Protein AF-A0A7Y3GWL0-F1 (afdb_monomer_lite)

Sequence (340 aa):
SYYVLRQRFSAPGGDRLERVGFFGALRLEEYANRVVLPHERTLSGPKADRLKILRATQANLSSVFMLYEDKSETLSAALAEALSGSAAITAADDGGIEHTLAPLVDRGAMALIRAFLMDRQVVIADGHHRYETALNYREESRGSGARRRDAEAPADRTLAYFTNAYAPGSLLLPIHRVIPKGPAPSTAEWRARLPGWSMHEVPFPEGAPIDALLDAHLARHRERPAFAADAGDGTLRIFTRPHAEELTIRLVHSEVIGGVLGLDDAAVRDGAVVFKKSAEVAARAVREEGASLALYLNALTPDDVFRVTGAGEVLPQKSTFFFPKLPSGLVFRVHDESRP

Secondary structure (DSSP, 8-state):
-EEEEEEEEE-TTS-EEEEEEEEEEEEP--GGG-SEE--S---HHHHHHHHHHHHHH-EE-S-EEEEE--TT-TTHHHHHHHHTSTT-EEEE-TT--EEEEEEE--HHHHHHHHHHHHT--EEEEE-HHHHHHHHHHHHHHT-SS---S-S--GGGEEEEEEEETTSTTSEEE--EEEE-SSPPPPHHHHHHH-TTSEEEEEE--TT--HHHHHHHHTGGGTTS-EEEEE-SSSEEEEEE-S--SS-HHHHIIIIIIIIIT---HHHHHTTSSEEES-HHHHHHHHHTS--SEEEEEPPPPHHHHHHHHHTT--PPTT--EEESPPPSSSS-EES-TT--

Foldseek 3Di:
DKKKKKKWDADPVRDIDIFIWMKDWAFFDDVVVQQEFEFADDDDVLLVVLLVVCVVQLKQLFAQEKEFADPPCQLVVLSVVQQPDPQWDWDADPNRMIMIMGDRPDPVSVVSVCVVSVPTHMYRLDDPSVSVSLVVVLVVVVDDDDDDPDDDALSSIHIHIYGYQPGPLQDKFFKKKFQADDADDDPVLCCVLCVQKDKDKDFQDPPDDVVVVCVVAPVVQLVFQKKWKDQLPRIIIIITGPHDPDHNQVCCQCRPCCRSVVQDPVNVVVPSMDIHRDPVVRSCCNNPVRTGMMMGHGGDGPCNSCVQRVVVHHGDPPGIDGPPDDDRNPDMDRSDPVPD

Radius of gyration: 22.14 Å; chains: 1; bounding box: 50×48×65 Å

Structure (mmCIF, N/CA/C/O backbone):
data_AF-A0A7Y3GWL0-F1
#
_entry.id   AF-A0A7Y3GWL0-F1
#
loop_
_atom_site.group_PDB
_atom_site.id
_atom_site.type_symbol
_atom_site.label_atom_id
_atom_site.label_alt_id
_atom_site.label_comp_id
_atom_site.label_asym_id
_atom_site.label_entity_id
_atom_site.label_seq_id
_atom_site.pdbx_PDB_ins_code
_atom_site.Cartn_x
_atom_site.Cartn_y
_atom_site.Cartn_z
_atom_site.occupancy
_atom_site.B_iso_or_equiv
_atom_site.auth_seq_id
_atom_site.auth_comp_id
_atom_site.auth_asym_id
_atom_site.auth_atom_id
_atom_site.pdbx_PDB_model_num
ATOM 1 N N . SER A 1 1 ? -15.496 1.192 22.848 1.00 85.06 1 SER A N 1
ATOM 2 C CA . SER A 1 1 ? -15.001 2.574 22.701 1.00 85.06 1 SER A CA 1
ATOM 3 C C . SER A 1 1 ? -14.363 2.755 21.340 1.00 85.06 1 SER A C 1
ATOM 5 O O . SER A 1 1 ? -13.893 1.765 20.784 1.00 85.06 1 SER A O 1
ATOM 7 N N . TYR A 1 2 ? -14.353 3.981 20.820 1.00 95.38 2 TYR A N 1
ATOM 8 C CA . TYR A 1 2 ? -13.642 4.334 19.592 1.00 95.38 2 TYR A CA 1
ATOM 9 C C . TYR A 1 2 ? -12.660 5.472 19.873 1.00 95.38 2 TYR A C 1
ATOM 11 O O . TYR A 1 2 ? -12.913 6.305 20.744 1.00 95.38 2 TYR A O 1
ATOM 19 N N . TYR A 1 3 ? -11.566 5.512 19.119 1.00 96.94 3 TYR A N 1
ATOM 20 C CA . TYR A 1 3 ? -10.604 6.616 19.140 1.00 96.94 3 TYR A CA 1
ATOM 21 C C . TYR A 1 3 ? -10.398 7.105 17.718 1.00 96.94 3 TYR A C 1
ATOM 23 O O . TYR A 1 3 ? -10.085 6.299 16.849 1.00 96.94 3 TYR A O 1
ATOM 31 N N . VAL A 1 4 ? -10.565 8.394 17.466 1.00 97.88 4 VAL A N 1
ATOM 32 C CA . VAL A 1 4 ? -10.322 8.988 16.151 1.00 97.88 4 VAL A CA 1
ATOM 33 C C . VAL A 1 4 ? -8.849 9.346 16.040 1.00 97.88 4 VAL A C 1
ATOM 35 O O . VAL A 1 4 ? -8.278 9.926 16.960 1.00 97.88 4 VAL A O 1
ATOM 38 N N . LEU A 1 5 ? -8.237 8.991 14.915 1.00 97.81 5 LEU A N 1
ATOM 39 C CA . LEU A 1 5 ? -6.877 9.374 14.567 1.00 97.81 5 LEU A CA 1
ATOM 40 C C . LEU A 1 5 ? -6.884 10.141 13.252 1.00 97.81 5 LEU A C 1
ATOM 42 O O . LEU A 1 5 ? -7.375 9.653 12.229 1.00 97.81 5 LEU A O 1
ATOM 46 N N . ARG A 1 6 ? -6.252 11.307 13.301 1.00 97.69 6 ARG A N 1
ATOM 47 C CA . ARG A 1 6 ? -5.856 12.107 12.153 1.00 97.69 6 ARG A CA 1
ATOM 48 C C . ARG A 1 6 ? -4.354 12.000 11.941 1.00 97.69 6 ARG A C 1
ATOM 50 O O . ARG A 1 6 ? -3.594 12.164 12.889 1.00 97.69 6 ARG A O 1
ATOM 57 N N . GLN A 1 7 ? -3.939 11.792 10.699 1.00 97.75 7 GLN A N 1
ATOM 58 C CA . GLN A 1 7 ? -2.541 11.846 10.282 1.00 97.75 7 GLN A CA 1
ATOM 59 C C . GLN A 1 7 ? -2.370 12.921 9.217 1.00 97.75 7 GLN A C 1
ATOM 61 O O . GLN A 1 7 ? -3.027 12.844 8.180 1.00 97.75 7 GLN A O 1
ATOM 66 N N . ARG A 1 8 ? -1.481 13.888 9.447 1.00 97.50 8 ARG A N 1
ATOM 67 C CA . ARG A 1 8 ? -1.097 14.906 8.460 1.00 97.50 8 ARG A CA 1
ATOM 68 C C . ARG A 1 8 ? 0.324 14.666 7.983 1.00 97.50 8 ARG A C 1
ATOM 70 O O . ARG A 1 8 ? 1.235 14.483 8.788 1.00 97.50 8 ARG A O 1
ATOM 77 N N . PHE A 1 9 ? 0.509 14.659 6.670 1.00 96.88 9 PHE A N 1
ATOM 78 C CA . PHE A 1 9 ? 1.761 14.245 6.040 1.00 96.88 9 PHE A CA 1
ATOM 79 C C . PHE A 1 9 ? 1.945 14.912 4.674 1.00 96.88 9 PHE A C 1
ATOM 81 O O . PHE A 1 9 ? 0.997 15.452 4.108 1.00 96.88 9 PHE A O 1
ATOM 88 N N . SER A 1 10 ? 3.171 14.885 4.154 1.00 94.69 10 SER A N 1
ATOM 89 C CA . SER A 1 10 ? 3.449 15.258 2.763 1.00 94.69 10 SER A CA 1
ATOM 90 C C . SER A 1 10 ? 3.421 14.013 1.882 1.00 94.69 10 SER A C 1
ATOM 92 O O . SER A 1 10 ? 4.063 13.011 2.205 1.00 94.69 10 SER A O 1
ATOM 94 N N . ALA A 1 11 ? 2.682 14.062 0.778 1.00 90.50 11 ALA A N 1
ATOM 95 C CA . ALA A 1 11 ? 2.787 13.076 -0.289 1.00 90.50 11 ALA A CA 1
ATOM 96 C C . ALA A 1 11 ? 4.147 13.211 -1.007 1.00 90.50 11 ALA A C 1
ATOM 98 O O . ALA A 1 11 ? 4.765 14.275 -0.928 1.00 90.50 11 ALA A O 1
ATOM 99 N N . PRO A 1 12 ? 4.609 12.185 -1.749 1.00 82.69 12 PRO A N 1
ATOM 100 C CA . PRO A 1 12 ? 5.846 12.276 -2.533 1.00 82.69 12 PRO A CA 1
ATOM 101 C C . PRO A 1 12 ? 5.898 13.483 -3.488 1.00 82.69 12 PRO A C 1
ATOM 103 O O . PRO A 1 12 ? 6.951 14.085 -3.641 1.00 82.69 12 PRO A O 1
ATOM 106 N N . GLY A 1 13 ? 4.756 13.902 -4.049 1.00 79.69 13 GLY A N 1
ATOM 107 C CA . GLY A 1 13 ? 4.649 15.100 -4.896 1.00 79.69 13 GLY A CA 1
ATOM 108 C C . GLY A 1 13 ? 4.683 16.444 -4.149 1.00 79.69 13 GLY A C 1
ATOM 109 O O . GLY A 1 13 ? 4.571 17.490 -4.776 1.00 79.69 13 GLY A O 1
ATOM 110 N N . GLY A 1 14 ? 4.816 16.439 -2.819 1.00 85.50 14 GLY A N 1
ATOM 111 C CA . GLY A 1 14 ? 4.888 17.640 -1.979 1.00 85.50 14 GLY A CA 1
ATOM 112 C C . GLY A 1 14 ? 3.554 18.099 -1.382 1.00 85.50 14 GLY A C 1
ATOM 113 O O . GLY A 1 14 ? 3.562 18.842 -0.398 1.00 85.50 14 GLY A O 1
ATOM 114 N N . ASP A 1 15 ? 2.421 17.618 -1.902 1.00 90.62 15 ASP A N 1
ATOM 115 C CA . ASP A 1 15 ? 1.093 17.967 -1.392 1.00 90.62 15 ASP A CA 1
ATOM 116 C C . ASP A 1 15 ? 0.925 17.575 0.079 1.00 90.62 15 ASP A C 1
ATOM 118 O O . ASP A 1 15 ? 1.233 16.452 0.490 1.00 90.62 15 ASP A O 1
ATOM 122 N N . ARG A 1 16 ? 0.386 18.493 0.884 1.00 95.50 16 ARG A N 1
ATOM 123 C CA . ARG A 1 16 ? 0.002 18.207 2.269 1.00 95.50 16 ARG A CA 1
ATOM 124 C C . ARG A 1 16 ? -1.370 17.548 2.290 1.00 95.50 16 ARG A C 1
ATOM 126 O O . ARG A 1 16 ? -2.361 18.164 1.911 1.00 95.50 16 ARG A O 1
ATOM 133 N N . LEU A 1 17 ? -1.415 16.309 2.769 1.00 96.88 17 LEU A N 1
ATOM 134 C CA . LEU A 1 17 ? -2.629 15.507 2.872 1.00 96.88 17 LEU A CA 1
ATOM 135 C C . LEU A 1 17 ? -2.946 15.165 4.326 1.00 96.88 17 LEU A C 1
ATOM 137 O O . LEU A 1 17 ? -2.082 15.178 5.209 1.00 96.88 17 LEU A O 1
ATOM 141 N N . GLU A 1 18 ? -4.209 14.823 4.552 1.00 96.19 18 GLU A N 1
ATOM 142 C CA . GLU A 1 18 ? -4.740 14.428 5.847 1.00 96.19 18 GLU A CA 1
ATOM 143 C C . GLU A 1 18 ? -5.571 13.152 5.718 1.00 96.19 18 GLU A C 1
ATOM 145 O O . GLU A 1 18 ? -6.504 13.094 4.917 1.00 96.19 18 GLU A O 1
ATOM 150 N N . ARG A 1 19 ? -5.266 12.146 6.545 1.00 97.31 19 ARG A N 1
ATOM 151 C CA . ARG A 1 19 ? -6.088 10.943 6.701 1.00 97.31 19 ARG A CA 1
ATOM 152 C C . ARG A 1 19 ? -6.769 10.939 8.056 1.00 97.31 19 ARG A C 1
ATOM 154 O O . ARG A 1 19 ? -6.086 10.935 9.078 1.00 97.31 19 ARG A O 1
ATOM 161 N N . VAL A 1 20 ? -8.095 10.853 8.054 1.00 97.50 20 VAL A N 1
ATOM 162 C CA . VAL A 1 20 ? -8.907 10.682 9.262 1.00 97.50 20 VAL A CA 1
ATOM 163 C C . VAL A 1 20 ? -9.546 9.298 9.258 1.00 97.50 20 VAL A C 1
ATOM 165 O O . VAL A 1 20 ? -10.010 8.791 8.237 1.00 97.50 20 VAL A O 1
ATOM 168 N N . GLY A 1 21 ? -9.549 8.663 10.419 1.00 97.69 21 GLY A N 1
ATOM 169 C CA . GLY A 1 21 ? -10.177 7.370 10.633 1.00 97.69 21 GLY A CA 1
ATOM 170 C C . GLY A 1 21 ? -10.295 7.090 12.119 1.00 97.69 21 GLY A C 1
ATOM 171 O O . GLY A 1 21 ? -9.981 7.948 12.942 1.00 97.69 21 GLY A O 1
ATOM 172 N N . PHE A 1 22 ? -10.724 5.892 12.487 1.00 98.06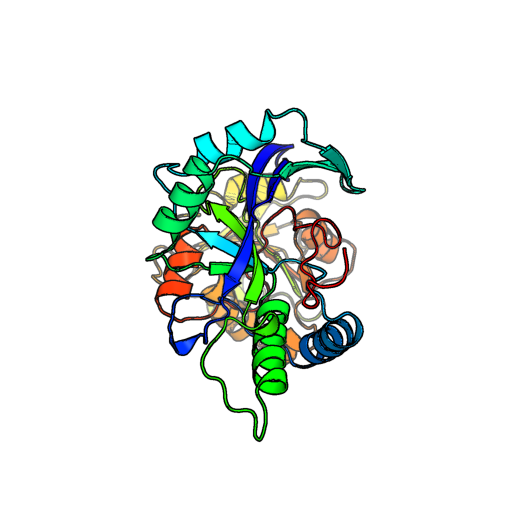 22 PHE A N 1
ATOM 173 C CA . PHE A 1 22 ? -10.938 5.559 13.890 1.00 98.06 22 PHE A CA 1
ATOM 174 C C . PHE A 1 22 ? -10.510 4.137 14.233 1.00 98.06 22 PHE A C 1
ATOM 176 O O . PHE A 1 22 ? -10.639 3.209 13.440 1.00 98.06 22 PHE A O 1
ATOM 183 N N . PHE A 1 23 ? -10.021 3.960 15.453 1.00 98.25 23 PHE A N 1
ATOM 184 C CA . PHE A 1 23 ? -9.776 2.671 16.069 1.00 98.25 23 PHE A CA 1
ATOM 185 C C . PHE A 1 23 ? -11.054 2.118 16.687 1.00 98.25 23 PHE A C 1
ATOM 187 O O . PHE A 1 23 ? -11.799 2.846 17.344 1.00 98.25 23 PHE A O 1
ATOM 194 N N . GLY A 1 24 ? -11.263 0.814 16.542 1.00 96.00 24 GLY A N 1
ATOM 195 C CA . GLY A 1 24 ? -12.342 0.073 17.180 1.00 96.00 24 GLY A CA 1
ATOM 196 C C . GLY A 1 24 ? -11.998 -1.405 17.333 1.00 96.00 24 GLY A C 1
ATOM 197 O O . GLY A 1 24 ? -11.056 -1.917 16.726 1.00 96.00 24 GLY A O 1
ATOM 198 N N . ALA A 1 25 ? -12.774 -2.103 18.161 1.00 94.94 25 ALA A N 1
ATOM 199 C CA . ALA A 1 25 ? -12.690 -3.552 18.256 1.00 94.94 25 ALA A CA 1
ATOM 200 C C . ALA A 1 25 ? -13.512 -4.180 17.123 1.00 94.94 25 ALA A C 1
ATOM 202 O O . ALA A 1 25 ? -14.732 -4.027 17.075 1.00 94.94 25 ALA A O 1
ATOM 203 N N . LEU A 1 26 ? -12.838 -4.884 16.222 1.00 95.38 26 LEU A N 1
ATOM 204 C CA . LEU A 1 26 ? -13.460 -5.610 15.124 1.00 95.38 26 LEU A CA 1
ATOM 205 C C . LEU A 1 26 ? -13.666 -7.064 15.528 1.00 95.38 26 LEU A C 1
ATOM 207 O O . LEU A 1 26 ? -12.702 -7.722 15.915 1.00 95.38 26 LEU A O 1
ATOM 211 N N . ARG A 1 27 ? -14.890 -7.577 15.392 1.00 94.50 27 ARG A N 1
ATOM 212 C CA . ARG A 1 27 ? -15.152 -9.017 15.492 1.00 94.50 27 ARG A CA 1
ATOM 213 C C . ARG A 1 27 ? -14.397 -9.752 14.385 1.00 94.50 27 ARG A C 1
ATOM 215 O O . ARG A 1 27 ? -14.470 -9.378 13.218 1.00 94.50 27 ARG A O 1
ATOM 222 N N . LEU A 1 28 ? -13.647 -10.777 14.769 1.00 94.81 28 LEU A N 1
ATOM 223 C CA . LEU A 1 28 ? -12.940 -11.637 13.833 1.00 94.81 28 LEU A CA 1
ATOM 224 C C . LEU A 1 28 ? -13.941 -12.515 13.088 1.00 94.81 28 LEU A C 1
ATOM 226 O O . LEU A 1 28 ? -14.761 -13.189 13.709 1.00 94.81 28 LEU A O 1
ATOM 230 N N . GLU A 1 29 ? -13.802 -12.558 11.772 1.00 94.19 29 GLU A N 1
ATOM 231 C CA . GLU A 1 29 ? -14.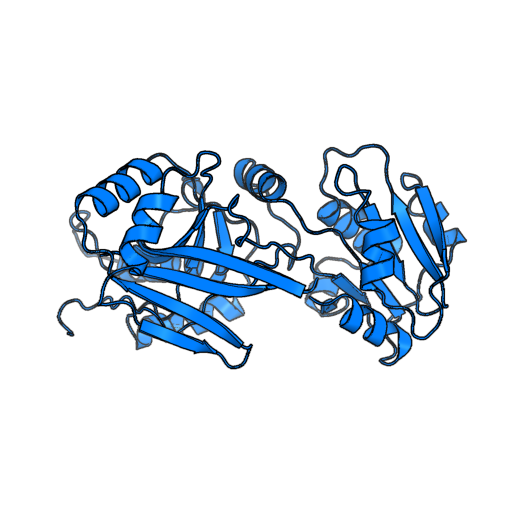628 -13.324 10.851 1.00 94.19 29 GLU A CA 1
ATOM 232 C C . GLU A 1 29 ? -13.721 -14.180 9.970 1.00 94.19 29 GLU A C 1
ATOM 234 O O . GLU A 1 29 ? -12.615 -13.780 9.600 1.00 94.19 29 GLU A O 1
ATOM 239 N N . GLU A 1 30 ? -14.173 -15.388 9.653 1.00 93.38 30 GLU A N 1
ATOM 240 C CA . GLU A 1 30 ? -13.465 -16.214 8.680 1.00 93.38 30 GLU A CA 1
ATOM 241 C C . GLU A 1 30 ? -13.599 -15.590 7.289 1.00 93.38 30 GLU A C 1
ATOM 243 O O . GLU A 1 30 ? -14.660 -15.076 6.932 1.00 93.38 30 GLU A O 1
ATOM 248 N N . TYR A 1 31 ? -12.546 -15.660 6.470 1.00 93.19 31 TYR A N 1
ATOM 249 C CA . TYR A 1 31 ? -12.577 -15.079 5.121 1.00 93.19 31 TYR A CA 1
ATOM 250 C C . TYR A 1 31 ? -13.685 -15.673 4.237 1.00 93.19 31 TYR A C 1
ATOM 252 O O . TYR A 1 31 ? -14.202 -14.979 3.363 1.00 93.19 31 TYR A O 1
ATOM 260 N N . ALA A 1 32 ? -14.115 -16.911 4.509 1.00 92.69 32 ALA A N 1
ATOM 261 C CA . ALA A 1 32 ? -15.252 -17.546 3.843 1.00 92.69 32 ALA A CA 1
ATOM 262 C C . ALA A 1 32 ? -16.572 -16.766 4.014 1.00 92.69 32 ALA A C 1
ATOM 264 O O . ALA A 1 32 ? -17.406 -16.784 3.111 1.00 92.69 32 ALA A O 1
ATOM 265 N N . ASN A 1 33 ? -16.737 -16.022 5.116 1.00 93.62 33 ASN A N 1
ATOM 266 C CA . ASN A 1 33 ? -17.931 -15.209 5.380 1.00 93.62 33 ASN A CA 1
ATOM 267 C C . ASN A 1 33 ? -17.958 -13.912 4.559 1.00 93.62 33 ASN A C 1
ATOM 269 O O . ASN A 1 33 ? -18.966 -13.210 4.557 1.00 93.62 33 ASN A O 1
ATOM 273 N N . ARG A 1 34 ? -16.853 -13.562 3.884 1.00 94.06 34 ARG A N 1
ATOM 274 C CA . ARG A 1 34 ? -16.714 -12.363 3.045 1.00 94.06 34 ARG A CA 1
ATOM 275 C C . ARG A 1 34 ? -17.048 -11.032 3.742 1.00 94.06 34 ARG A C 1
ATOM 277 O O . ARG A 1 34 ? -17.335 -10.056 3.064 1.00 94.06 34 ARG A O 1
ATOM 284 N N . VAL A 1 35 ? -16.979 -10.944 5.069 1.00 94.50 35 VAL A N 1
ATOM 285 C CA . VAL A 1 35 ? -17.153 -9.666 5.795 1.00 94.50 35 VAL A CA 1
ATOM 286 C C . VAL A 1 35 ? -15.855 -8.854 5.786 1.00 94.50 35 VAL A C 1
ATOM 288 O O . VAL A 1 35 ? -15.856 -7.656 5.511 1.00 94.50 35 VAL A O 1
ATOM 291 N N . VAL A 1 36 ? -14.731 -9.525 6.052 1.00 96.25 36 VAL A N 1
ATOM 292 C CA . VAL A 1 36 ? -13.385 -8.948 5.980 1.00 96.25 36 VAL A CA 1
ATOM 293 C C . VAL A 1 36 ? -12.674 -9.530 4.770 1.00 96.25 36 VAL A C 1
ATOM 295 O O . VAL A 1 36 ? -12.524 -10.747 4.662 1.00 96.25 36 VAL A O 1
ATOM 298 N N . LEU A 1 37 ? -12.230 -8.660 3.870 1.00 95.25 37 LEU A N 1
ATOM 299 C CA . LEU A 1 37 ? -11.666 -9.049 2.588 1.00 95.25 37 LEU A CA 1
ATOM 300 C C . LEU A 1 37 ? -10.135 -8.876 2.585 1.00 95.25 37 LEU A C 1
ATOM 302 O O . LEU A 1 37 ? -9.638 -7.753 2.737 1.00 95.25 37 LEU A O 1
ATOM 306 N N . PRO A 1 38 ? -9.360 -9.965 2.432 1.00 93.56 38 PRO A N 1
ATOM 307 C CA . PRO A 1 38 ? -7.922 -9.891 2.219 1.00 93.56 38 PRO A CA 1
ATOM 308 C C . PRO A 1 38 ? -7.603 -9.639 0.740 1.00 93.56 38 PRO A C 1
ATOM 310 O O . PRO A 1 38 ? -8.361 -10.023 -0.144 1.00 93.56 38 PRO A O 1
ATOM 313 N N . HIS A 1 39 ? -6.430 -9.071 0.463 1.00 87.12 39 HIS A N 1
ATOM 314 C CA . HIS A 1 39 ? -5.915 -8.901 -0.905 1.00 87.12 39 HIS A CA 1
ATOM 315 C C . HIS A 1 39 ? -4.489 -9.420 -1.098 1.00 87.12 39 HIS A C 1
ATOM 317 O O . HIS A 1 39 ? -3.967 -9.367 -2.207 1.00 87.12 39 HIS A O 1
ATOM 323 N N . GLU A 1 40 ? -3.845 -9.917 -0.042 1.00 83.94 40 GLU A N 1
ATOM 324 C CA . GLU A 1 40 ? -2.489 -10.468 -0.079 1.00 83.94 40 GLU A CA 1
ATOM 325 C C . GLU A 1 40 ? -2.450 -11.796 0.689 1.00 83.94 40 GLU A C 1
ATOM 327 O O . GLU A 1 40 ? -3.139 -11.970 1.697 1.00 83.94 40 GLU A O 1
ATOM 332 N N . ARG A 1 41 ? -1.628 -12.741 0.214 1.00 81.50 41 ARG A N 1
ATOM 333 C CA . ARG A 1 41 ? -1.357 -13.997 0.926 1.00 81.50 41 ARG A CA 1
ATOM 334 C C . ARG A 1 41 ? -0.346 -13.763 2.043 1.00 81.50 41 ARG A C 1
ATOM 336 O O . ARG A 1 41 ? 0.670 -13.095 1.862 1.00 81.50 41 ARG A O 1
ATOM 343 N N . THR A 1 42 ? -0.581 -14.374 3.193 1.00 76.75 42 THR A N 1
ATOM 344 C CA . THR A 1 42 ? 0.341 -14.304 4.328 1.00 76.75 42 THR A CA 1
ATOM 345 C C . THR A 1 42 ? 1.428 -15.380 4.265 1.00 76.75 42 THR A C 1
ATOM 347 O O . THR A 1 42 ? 1.304 -16.405 3.600 1.00 76.75 42 THR A O 1
ATOM 350 N N . LEU A 1 43 ? 2.511 -15.159 5.014 1.00 71.06 43 LEU A N 1
ATOM 351 C CA . LEU A 1 43 ? 3.648 -16.073 5.142 1.00 71.06 43 LEU A CA 1
ATOM 352 C C . LEU A 1 43 ? 3.665 -16.656 6.558 1.00 71.06 43 LEU A C 1
ATOM 354 O O . LEU A 1 43 ? 3.278 -15.978 7.512 1.00 71.06 43 LEU A O 1
ATOM 358 N N . SER A 1 44 ? 4.117 -17.901 6.707 1.00 74.62 44 SER A N 1
ATOM 359 C CA . SER A 1 44 ? 4.092 -18.636 7.981 1.00 74.62 44 SER A CA 1
ATOM 360 C C . SER A 1 44 ? 5.011 -18.035 9.054 1.00 74.62 44 SER A C 1
ATOM 362 O O . SER A 1 44 ? 4.583 -17.883 10.198 1.00 74.62 44 SER A O 1
ATOM 364 N N . GLY A 1 45 ? 6.232 -17.620 8.695 1.00 76.75 45 GLY A N 1
ATOM 365 C CA . GLY A 1 45 ? 7.217 -17.061 9.636 1.00 76.75 45 GLY A CA 1
ATOM 366 C C . GLY A 1 45 ? 6.708 -15.841 10.426 1.00 76.75 45 GLY A C 1
ATOM 367 O O . GLY A 1 45 ? 6.617 -15.912 11.654 1.00 76.75 45 GLY A O 1
ATOM 368 N N . PRO A 1 46 ? 6.285 -14.748 9.756 1.00 79.75 46 PRO A N 1
ATOM 369 C CA . PRO A 1 46 ? 5.738 -13.558 10.414 1.00 79.75 46 PRO A CA 1
ATOM 370 C C . PRO A 1 46 ? 4.517 -13.813 11.312 1.00 79.75 46 PRO A C 1
ATOM 372 O O . PRO A 1 46 ? 4.277 -13.026 12.232 1.00 79.75 46 PRO A O 1
ATOM 375 N N . LYS A 1 47 ? 3.740 -14.875 11.047 1.00 81.69 47 LYS A N 1
ATOM 376 C CA . LYS A 1 47 ? 2.569 -15.260 11.853 1.00 81.69 47 LYS A CA 1
ATOM 377 C C . LYS A 1 47 ? 2.969 -15.896 13.182 1.00 81.69 47 LYS A C 1
ATOM 379 O O . LYS A 1 47 ? 2.379 -15.561 14.207 1.00 81.69 47 LYS A O 1
ATOM 384 N N . ALA A 1 48 ? 3.974 -16.774 13.175 1.00 84.88 48 ALA A N 1
ATOM 385 C CA . ALA A 1 48 ? 4.444 -17.462 14.377 1.00 84.88 48 ALA A CA 1
ATOM 386 C C . ALA A 1 48 ? 5.041 -16.488 15.404 1.00 84.88 48 ALA A C 1
ATOM 388 O O . ALA A 1 48 ? 4.752 -16.589 16.594 1.00 84.88 48 ALA A O 1
ATOM 389 N N . ASP A 1 49 ? 5.833 -15.521 14.941 1.00 87.19 49 ASP A N 1
ATOM 390 C CA . ASP A 1 49 ? 6.422 -14.494 15.803 1.00 87.19 49 ASP A CA 1
ATOM 391 C C . ASP A 1 49 ? 5.350 -13.607 16.461 1.00 87.19 49 ASP A C 1
ATOM 393 O O . ASP A 1 49 ? 5.288 -13.474 17.684 1.00 87.19 49 ASP A O 1
ATOM 397 N N . ARG A 1 50 ? 4.397 -13.109 15.664 1.00 89.50 50 ARG A N 1
ATOM 398 C CA . ARG A 1 50 ? 3.261 -12.318 16.167 1.00 89.50 50 ARG A CA 1
ATOM 399 C C . ARG A 1 50 ? 2.408 -13.083 17.172 1.00 89.50 50 ARG A C 1
ATOM 401 O O . ARG A 1 50 ? 1.920 -12.486 18.127 1.00 89.50 50 ARG A O 1
ATOM 408 N N . LEU A 1 51 ? 2.224 -14.386 16.967 1.00 90.94 51 LEU A N 1
ATOM 409 C CA . LEU A 1 51 ? 1.458 -15.225 17.882 1.00 90.94 51 LEU A CA 1
ATOM 410 C C . LEU A 1 51 ? 2.154 -15.362 19.241 1.00 90.94 51 LEU A C 1
ATOM 412 O O . LEU A 1 51 ? 1.480 -15.323 20.267 1.00 90.94 51 LEU A O 1
ATOM 416 N N . LYS A 1 52 ? 3.491 -15.458 19.272 1.00 92.62 52 LYS A N 1
ATOM 417 C CA . LYS A 1 52 ? 4.259 -15.440 20.530 1.00 92.62 52 LYS A CA 1
ATOM 418 C C . LYS A 1 52 ? 4.036 -14.137 21.294 1.00 92.62 52 LYS A C 1
ATOM 420 O O . LYS A 1 52 ? 3.763 -14.192 22.490 1.00 92.62 52 LYS A O 1
ATOM 425 N N . ILE A 1 53 ? 4.094 -12.997 20.600 1.00 91.81 53 ILE A N 1
ATOM 426 C CA . ILE A 1 53 ? 3.829 -11.682 21.202 1.00 91.81 53 ILE A CA 1
ATOM 427 C C . ILE A 1 53 ? 2.400 -11.635 21.749 1.00 91.81 53 ILE A C 1
ATOM 429 O O . ILE A 1 53 ? 2.220 -11.346 22.925 1.00 91.81 53 ILE A O 1
ATOM 433 N N . LEU A 1 54 ? 1.398 -11.983 20.934 1.00 91.50 54 LEU A N 1
ATOM 434 C CA . LEU A 1 54 ? -0.009 -11.939 21.339 1.00 91.50 54 LEU A CA 1
ATOM 435 C C . LEU A 1 54 ? -0.304 -12.843 22.546 1.00 91.50 54 LEU A C 1
ATOM 437 O O . LEU A 1 54 ? -1.043 -12.438 23.436 1.00 91.50 54 LEU A O 1
ATOM 441 N N . ARG A 1 55 ? 0.298 -14.036 22.616 1.00 91.44 55 ARG A N 1
ATOM 442 C CA . ARG A 1 55 ? 0.174 -14.933 23.778 1.00 91.44 55 ARG A CA 1
ATOM 443 C C . ARG A 1 55 ? 0.806 -14.342 25.036 1.00 91.44 55 ARG A C 1
ATOM 445 O O . ARG A 1 55 ? 0.215 -14.439 26.104 1.00 91.44 55 ARG A O 1
ATOM 452 N N . ALA A 1 56 ? 1.996 -13.757 24.908 1.00 92.94 56 ALA A N 1
ATOM 453 C CA . ALA A 1 56 ? 2.734 -13.209 26.041 1.00 92.94 56 ALA A CA 1
ATOM 454 C C . ALA A 1 56 ? 2.085 -11.938 26.602 1.00 92.94 56 ALA A C 1
ATOM 456 O O . ALA A 1 56 ? 2.093 -11.723 27.810 1.00 92.94 56 ALA A O 1
ATOM 457 N N . THR A 1 57 ? 1.539 -11.091 25.728 1.00 92.38 57 THR A N 1
ATOM 458 C CA . THR A 1 57 ? 0.977 -9.792 26.118 1.00 92.38 57 THR A CA 1
ATOM 459 C C . THR A 1 57 ? -0.518 -9.856 26.386 1.00 92.38 57 THR A C 1
ATOM 461 O O . THR A 1 57 ? -1.036 -8.984 27.076 1.00 92.38 57 THR A O 1
ATOM 464 N N . GLN A 1 58 ? -1.212 -10.840 25.802 1.00 91.81 58 GLN A N 1
ATOM 465 C CA . GLN A 1 58 ? -2.674 -10.920 25.773 1.00 91.81 58 GLN A CA 1
ATOM 466 C C . GLN A 1 58 ? -3.302 -9.581 25.358 1.00 91.81 58 GLN A C 1
ATOM 468 O O . GLN A 1 58 ? -4.285 -9.116 25.931 1.00 91.81 58 GLN A O 1
ATOM 473 N N . ALA A 1 59 ? -2.684 -8.911 24.384 1.00 92.88 59 ALA A N 1
ATOM 474 C CA . ALA A 1 59 ? -3.110 -7.602 23.923 1.00 92.88 59 ALA A CA 1
ATOM 475 C C . ALA A 1 59 ? -2.794 -7.401 22.440 1.00 92.88 59 ALA A C 1
ATOM 477 O O . ALA A 1 59 ? -1.728 -7.774 21.938 1.00 92.88 59 ALA A O 1
ATOM 478 N N . ASN A 1 60 ? -3.703 -6.733 21.731 1.00 94.31 60 ASN A N 1
ATOM 479 C CA . ASN A 1 60 ? -3.433 -6.229 20.394 1.00 94.31 60 ASN A CA 1
ATOM 480 C C . ASN A 1 60 ? -2.616 -4.930 20.513 1.00 94.31 60 ASN A C 1
ATOM 482 O O . ASN A 1 60 ? -3.173 -3.865 20.774 1.00 94.31 60 ASN A O 1
ATOM 486 N N . LEU A 1 61 ? -1.294 -5.030 20.322 1.00 94.50 61 LEU A N 1
ATOM 487 C CA . LEU A 1 61 ? -0.355 -3.897 20.413 1.00 94.50 61 LEU A CA 1
ATOM 488 C C . LEU A 1 61 ? -0.250 -3.055 19.126 1.00 94.50 61 LEU A C 1
ATOM 490 O O . LEU A 1 61 ? 0.426 -2.027 19.073 1.00 94.50 61 LEU A O 1
ATOM 494 N N . SER A 1 62 ? -0.879 -3.523 18.052 1.00 93.69 62 SER A N 1
ATOM 495 C CA . SER A 1 62 ? -0.969 -2.813 16.780 1.00 93.69 62 SER A CA 1
ATOM 496 C C . SER A 1 62 ? -2.286 -3.162 16.092 1.00 93.69 62 SER A C 1
ATOM 498 O O . SER A 1 62 ? -2.800 -4.271 16.259 1.00 93.69 62 SER A O 1
ATOM 500 N N . SER A 1 63 ? -2.831 -2.219 15.326 1.00 96.25 63 SER A N 1
ATOM 501 C CA . SER A 1 63 ? -4.128 -2.364 14.665 1.00 96.25 63 SER A CA 1
ATOM 502 C C . SER A 1 63 ? -4.021 -3.018 13.291 1.00 96.25 63 SER A C 1
ATOM 504 O O . SER A 1 63 ? -3.077 -2.766 12.543 1.00 96.25 63 SER A O 1
ATOM 506 N N . VAL A 1 64 ? -5.022 -3.806 12.909 1.00 97.25 64 VAL A N 1
ATOM 507 C CA . VAL A 1 64 ? -5.244 -4.126 11.492 1.00 97.25 64 VAL A CA 1
ATOM 508 C C . VAL A 1 64 ? -5.773 -2.870 10.795 1.00 97.25 64 VAL A C 1
ATOM 510 O O . VAL A 1 64 ? -6.686 -2.224 11.306 1.00 97.25 64 VAL A O 1
ATOM 513 N N . PHE A 1 65 ? -5.188 -2.494 9.660 1.00 97.50 65 PHE A N 1
ATOM 514 C CA . PHE A 1 65 ? -5.619 -1.330 8.893 1.00 97.50 65 PHE A CA 1
ATOM 515 C C . PHE A 1 65 ? -6.723 -1.752 7.919 1.00 97.50 65 PHE A C 1
ATOM 517 O O . PHE A 1 65 ? -6.468 -2.538 7.012 1.00 97.50 65 PHE A O 1
ATOM 524 N N . MET A 1 66 ? -7.929 -1.227 8.116 1.00 97.75 66 MET A N 1
ATOM 525 C CA . MET A 1 66 ? -9.135 -1.502 7.347 1.00 97.75 66 MET A CA 1
ATOM 526 C C . MET A 1 66 ? -9.583 -0.296 6.517 1.00 97.75 66 MET A C 1
ATOM 528 O O . MET A 1 66 ? -9.510 0.854 6.958 1.00 97.75 66 MET A O 1
ATOM 532 N N . LEU A 1 67 ? -10.116 -0.593 5.338 1.00 97.75 67 LEU A N 1
ATOM 533 C CA . LEU A 1 67 ? -10.771 0.339 4.432 1.00 97.75 67 LEU A CA 1
ATOM 534 C C . LEU A 1 67 ? -12.261 0.030 4.350 1.00 97.75 67 LEU A C 1
ATOM 536 O O . LEU A 1 67 ? -12.648 -1.138 4.266 1.00 97.75 67 LEU A O 1
ATOM 540 N N . TYR A 1 68 ? -13.072 1.079 4.305 1.00 97.50 68 TYR A N 1
ATOM 541 C CA . TYR A 1 68 ? -14.487 1.004 3.953 1.00 97.50 68 TYR A CA 1
ATOM 542 C C . TYR A 1 68 ? -14.804 1.965 2.803 1.00 97.50 68 TYR A C 1
ATOM 544 O O . TYR A 1 68 ? -14.096 2.952 2.588 1.00 97.50 68 TYR A O 1
ATOM 552 N N . GLU A 1 69 ? -15.883 1.683 2.076 1.00 96.88 69 GLU A N 1
ATOM 553 C CA . GLU A 1 69 ? -16.396 2.567 1.029 1.00 96.88 69 GLU A CA 1
ATOM 554 C C . GLU A 1 69 ? -17.354 3.607 1.617 1.00 96.88 69 GLU A C 1
ATOM 556 O O . GLU A 1 69 ? -18.407 3.251 2.156 1.00 96.88 69 GLU A O 1
ATOM 561 N N . ASP A 1 70 ? -17.016 4.891 1.485 1.00 96.25 70 ASP A N 1
ATOM 562 C CA . ASP A 1 70 ? -17.888 6.013 1.850 1.00 96.25 70 ASP A CA 1
ATOM 563 C C . ASP A 1 70 ? -17.732 7.175 0.858 1.00 96.25 70 ASP A C 1
ATOM 565 O O . ASP A 1 70 ? -17.183 8.231 1.167 1.00 96.25 70 ASP A O 1
ATOM 569 N N . LYS A 1 71 ? -18.209 6.970 -0.376 1.00 94.62 71 LYS A N 1
ATOM 570 C CA . LYS A 1 71 ? -18.174 7.993 -1.442 1.00 94.62 71 LYS A CA 1
ATOM 571 C C . LYS A 1 71 ? -19.007 9.241 -1.108 1.00 94.62 71 LYS A C 1
ATOM 573 O O . LYS A 1 71 ? -18.819 10.276 -1.731 1.00 94.62 71 LYS A O 1
ATOM 578 N N . SER A 1 72 ? -19.928 9.129 -0.150 1.00 95.56 72 SER A N 1
ATOM 579 C CA . SER A 1 72 ? -20.801 10.215 0.311 1.00 95.56 72 SER A CA 1
ATOM 580 C C . SER A 1 72 ? -20.282 10.917 1.567 1.00 95.56 72 SER A C 1
ATOM 582 O O . SER A 1 72 ? -20.967 11.802 2.071 1.00 95.56 72 SER A O 1
ATOM 584 N N . GLU A 1 73 ? -19.108 10.525 2.076 1.00 95.69 73 GLU A N 1
ATOM 585 C CA . GLU A 1 73 ? -18.472 11.129 3.257 1.00 95.69 73 GLU A CA 1
ATOM 586 C C . GLU A 1 73 ? -19.364 11.146 4.513 1.00 95.69 73 GLU A C 1
ATOM 588 O O . GLU A 1 73 ? -19.273 12.030 5.368 1.00 95.69 73 GLU A O 1
ATOM 593 N N . THR A 1 74 ? -20.210 10.125 4.648 1.00 96.69 74 THR A N 1
ATOM 594 C CA . THR A 1 74 ? -21.197 9.951 5.722 1.00 96.69 74 THR A CA 1
ATOM 595 C C . THR A 1 74 ? -20.582 10.094 7.115 1.00 96.69 74 THR A C 1
ATOM 597 O O . THR A 1 74 ? -21.202 10.663 8.013 1.00 96.69 74 THR A O 1
ATOM 600 N N . LEU A 1 75 ? -19.369 9.566 7.320 1.00 96.38 75 LEU A N 1
ATOM 601 C CA . LEU A 1 75 ? -18.713 9.576 8.633 1.00 96.38 75 LEU A CA 1
ATOM 602 C C . LEU A 1 75 ? -17.823 10.805 8.880 1.00 96.38 75 LEU A C 1
ATOM 604 O O . LEU A 1 75 ? -17.415 11.026 10.022 1.00 96.38 75 LEU A O 1
ATOM 608 N N . SER A 1 76 ? -17.518 11.607 7.856 1.00 94.94 76 SER A N 1
ATOM 609 C CA . SER A 1 76 ? -16.481 12.647 7.929 1.00 94.94 76 SER A CA 1
ATOM 610 C C . SER A 1 76 ? -16.749 13.683 9.020 1.00 94.94 76 SER A C 1
ATOM 612 O O . SER A 1 76 ? -15.860 13.967 9.823 1.00 94.94 76 SER A O 1
ATOM 614 N N . ALA A 1 77 ? -17.980 14.199 9.106 1.00 94.50 77 ALA A N 1
ATOM 615 C CA . ALA A 1 77 ? -18.344 15.219 10.091 1.00 94.50 77 ALA A CA 1
ATOM 616 C C . ALA A 1 77 ? -18.208 14.708 11.537 1.00 94.50 77 ALA A C 1
ATOM 618 O O . ALA A 1 77 ? -17.587 15.363 12.370 1.00 94.50 77 ALA A O 1
ATOM 619 N N . ALA A 1 78 ? -18.714 13.501 11.809 1.00 94.38 78 ALA A N 1
ATOM 620 C CA . ALA A 1 78 ? -18.664 12.890 13.136 1.00 94.38 78 ALA A CA 1
ATOM 621 C C . ALA A 1 78 ? -17.223 12.616 13.606 1.00 94.38 78 ALA A C 1
ATOM 623 O O . ALA A 1 78 ? -16.904 12.768 14.786 1.00 94.38 78 ALA A O 1
ATOM 624 N N . LEU A 1 79 ? -16.333 12.220 12.687 1.00 95.94 79 LEU A N 1
ATOM 625 C CA . LEU A 1 79 ? -14.918 12.015 13.002 1.00 95.94 79 LEU A CA 1
ATOM 626 C C . LEU A 1 79 ? -14.176 13.345 13.199 1.00 95.94 79 LEU A C 1
ATOM 628 O O . LEU A 1 79 ? -13.350 13.450 14.105 1.00 95.94 79 LEU A O 1
ATOM 632 N N . ALA A 1 80 ? -14.474 14.361 12.385 1.00 94.00 80 ALA A N 1
ATOM 633 C CA . ALA A 1 80 ? -13.872 15.686 12.510 1.00 94.00 80 ALA A CA 1
ATOM 634 C C . ALA A 1 80 ? -14.229 16.357 13.845 1.00 94.00 80 ALA A C 1
ATOM 636 O O . ALA A 1 80 ? -13.344 16.885 14.517 1.00 94.00 80 ALA A O 1
ATOM 637 N N . GLU A 1 81 ? -15.491 16.272 14.270 1.00 93.12 81 GLU A N 1
ATOM 638 C CA . GLU A 1 81 ? -15.957 16.840 15.541 1.00 93.12 81 GLU A CA 1
ATOM 639 C C . GLU A 1 81 ? -15.196 16.265 16.746 1.00 93.12 81 GLU A C 1
ATOM 641 O O . GLU A 1 81 ? -14.775 17.005 17.637 1.00 93.12 81 GLU A O 1
ATOM 646 N N . ALA A 1 82 ? -14.915 14.958 16.738 1.00 92.31 82 ALA A N 1
ATOM 647 C CA . ALA A 1 82 ? -14.140 14.310 17.796 1.00 92.31 82 ALA A CA 1
ATOM 648 C C . ALA A 1 82 ? -12.710 14.863 17.924 1.00 92.31 82 ALA A C 1
ATOM 650 O O . ALA A 1 82 ? -12.163 14.919 19.025 1.00 92.31 82 ALA A O 1
ATOM 651 N N . LEU A 1 83 ? -12.103 15.289 16.812 1.00 93.00 83 LEU A N 1
ATOM 652 C CA . LEU A 1 83 ? -10.746 15.843 16.774 1.00 93.00 83 LEU A CA 1
ATOM 653 C C . LEU A 1 83 ? -10.678 17.306 17.235 1.00 93.00 83 LEU A C 1
ATOM 655 O O . LEU A 1 83 ? -9.591 17.783 17.557 1.00 93.00 83 LEU A O 1
ATOM 659 N N . SER A 1 84 ? -11.808 18.014 17.267 1.00 88.62 84 SER A N 1
ATOM 660 C CA . SER A 1 84 ? -11.908 19.392 17.766 1.00 88.62 84 SER A CA 1
ATOM 661 C C . SER A 1 84 ? -12.079 19.477 19.288 1.00 88.62 84 SER A C 1
ATOM 663 O O . SER A 1 84 ? -12.032 20.571 19.849 1.00 88.62 84 SER A O 1
ATOM 665 N N . GLY A 1 85 ? -12.283 18.343 19.967 1.00 79.44 85 GLY A N 1
ATOM 666 C CA . GLY A 1 85 ? -12.451 18.282 21.417 1.00 79.44 85 GLY A CA 1
ATOM 667 C C . GLY A 1 85 ? -11.159 18.531 22.207 1.00 79.44 85 GLY A C 1
ATOM 668 O O . GLY A 1 85 ? -10.049 18.299 21.732 1.00 79.44 85 GLY A O 1
ATOM 669 N N . SER A 1 86 ? -11.301 18.937 23.472 1.00 73.12 86 SER A N 1
ATOM 670 C CA . SER A 1 86 ? -10.178 19.260 24.373 1.00 73.12 86 SER A CA 1
ATOM 671 C C . SER A 1 86 ? -9.310 18.063 24.791 1.00 73.12 86 SER A C 1
ATOM 673 O O . SER A 1 86 ? -8.233 18.260 25.344 1.00 73.12 86 SER A O 1
ATOM 675 N N . ALA A 1 87 ? -9.757 16.830 24.536 1.00 85.81 87 ALA A N 1
ATOM 676 C CA . ALA A 1 87 ? -9.041 15.598 24.878 1.00 85.81 87 ALA A CA 1
ATOM 677 C C . ALA A 1 87 ? -8.111 15.085 23.758 1.00 85.81 87 ALA A C 1
ATOM 679 O O . ALA A 1 87 ? -7.570 13.984 23.870 1.00 85.81 87 ALA A O 1
ATOM 680 N N . ALA A 1 88 ? -7.956 15.838 22.665 1.00 92.25 88 ALA A N 1
ATOM 681 C CA . ALA A 1 88 ? -7.079 15.461 21.567 1.00 92.25 88 ALA A CA 1
ATOM 682 C C . ALA A 1 88 ? -5.598 15.634 21.947 1.00 92.25 88 ALA A C 1
ATOM 684 O O . ALA A 1 88 ? -5.181 16.683 22.436 1.00 92.25 88 ALA A O 1
ATOM 685 N N . ILE A 1 89 ? -4.786 14.615 21.671 1.00 94.25 89 ILE A N 1
ATOM 686 C CA . ILE A 1 89 ? -3.333 14.631 21.874 1.00 94.25 89 ILE A CA 1
ATOM 687 C C . ILE A 1 89 ? -2.668 14.631 20.503 1.00 94.25 89 ILE A C 1
ATOM 689 O O . ILE A 1 89 ? -3.062 13.856 19.634 1.00 94.25 89 ILE A O 1
ATOM 693 N N . THR A 1 90 ? -1.663 15.487 20.309 1.00 95.81 90 THR A N 1
ATOM 694 C CA . THR A 1 90 ? -0.919 15.588 19.046 1.00 95.81 90 THR A CA 1
ATOM 695 C C . THR A 1 90 ? 0.570 15.354 19.264 1.00 95.81 90 THR A C 1
ATOM 697 O O . THR A 1 90 ? 1.151 15.908 20.195 1.00 95.81 90 THR A O 1
ATOM 700 N N . ALA A 1 91 ? 1.182 14.548 18.398 1.00 94.81 91 ALA A N 1
ATOM 701 C CA . ALA A 1 91 ? 2.622 14.308 18.363 1.00 94.81 91 ALA A CA 1
ATOM 702 C C . ALA A 1 91 ? 3.084 14.046 16.924 1.00 94.81 91 ALA A C 1
ATOM 704 O O . ALA A 1 91 ? 2.306 13.559 16.105 1.00 94.81 91 ALA A O 1
ATOM 705 N N . ALA A 1 92 ? 4.348 14.338 16.622 1.00 95.50 92 ALA A N 1
ATOM 706 C CA . ALA A 1 92 ? 4.974 13.971 15.355 1.00 95.50 92 ALA A CA 1
ATOM 707 C C . ALA A 1 92 ? 5.863 12.733 15.534 1.00 95.50 92 ALA A C 1
ATOM 709 O O . ALA A 1 92 ? 6.471 12.566 16.592 1.00 95.50 92 ALA A O 1
ATOM 710 N N . ASP A 1 93 ? 5.933 11.875 14.516 1.00 93.56 93 ASP A N 1
ATOM 711 C CA . ASP A 1 93 ? 6.920 10.790 14.467 1.00 93.56 93 ASP A CA 1
ATOM 712 C C . ASP A 1 93 ? 8.238 11.229 13.808 1.00 93.56 93 ASP A C 1
ATOM 714 O O . ASP A 1 93 ? 8.359 12.339 13.287 1.00 93.56 93 ASP A O 1
ATOM 718 N N . ASP A 1 94 ? 9.226 10.331 13.798 1.00 90.75 94 ASP A N 1
ATOM 719 C CA . ASP A 1 94 ? 10.542 10.567 13.188 1.00 90.75 94 ASP A CA 1
ATOM 720 C C . ASP A 1 94 ? 10.470 10.836 11.671 1.00 90.75 94 ASP A C 1
ATOM 722 O O . ASP A 1 94 ? 11.410 11.368 11.082 1.00 90.75 94 ASP A O 1
ATOM 726 N N . GLY A 1 95 ? 9.358 10.469 11.023 1.00 89.25 95 GLY A N 1
ATOM 727 C CA . GLY A 1 95 ? 9.074 10.759 9.619 1.00 89.25 95 GLY A CA 1
ATOM 728 C C . GLY A 1 95 ? 8.408 12.119 9.396 1.00 89.25 95 GLY A C 1
ATOM 729 O O . GLY A 1 95 ? 8.060 12.441 8.259 1.00 89.25 95 GLY A O 1
ATOM 730 N N . GLY A 1 96 ? 8.200 12.909 10.454 1.00 93.25 96 GLY A N 1
ATOM 731 C CA . GLY A 1 96 ? 7.528 14.206 10.396 1.00 93.25 96 GLY A CA 1
ATOM 732 C C . GLY A 1 96 ? 6.020 14.113 10.150 1.00 93.25 96 GLY A C 1
ATOM 733 O O . GLY A 1 96 ? 5.406 15.114 9.768 1.00 93.25 96 GLY A O 1
ATOM 734 N N . ILE A 1 97 ? 5.415 12.933 10.333 1.00 96.31 97 ILE A N 1
ATOM 735 C CA . ILE A 1 97 ? 3.962 12.759 10.246 1.00 96.31 97 ILE A CA 1
ATOM 736 C C . ILE A 1 97 ? 3.362 13.205 11.575 1.00 96.31 97 ILE A C 1
ATOM 738 O O . ILE A 1 97 ? 3.704 12.668 12.627 1.00 96.31 97 ILE A O 1
ATOM 742 N N . GLU A 1 98 ? 2.452 14.173 11.524 1.00 97.38 98 GLU A N 1
ATOM 743 C CA . GLU A 1 98 ? 1.704 14.632 12.693 1.00 97.38 98 GLU A CA 1
ATOM 744 C C . GLU A 1 98 ? 0.503 13.708 12.919 1.00 97.38 98 GLU A C 1
ATOM 746 O O . GLU A 1 98 ? -0.336 13.535 12.033 1.00 97.38 98 GLU A O 1
ATOM 751 N N . HIS A 1 99 ? 0.406 13.133 14.115 1.00 97.38 99 HIS A N 1
ATOM 752 C CA . HIS A 1 99 ? -0.681 12.266 14.555 1.00 97.38 99 HIS A CA 1
ATOM 753 C C . HIS A 1 99 ? -1.488 12.990 15.632 1.00 97.38 99 HIS A C 1
ATOM 755 O O . HIS A 1 99 ? -0.949 13.304 16.691 1.00 97.38 99 HIS A O 1
ATOM 761 N N . THR A 1 100 ? -2.779 13.219 15.395 1.00 97.38 100 THR A N 1
ATOM 762 C CA . THR A 1 100 ? -3.726 13.696 16.414 1.00 97.38 100 THR A CA 1
ATOM 763 C C . THR A 1 100 ? -4.683 12.565 16.780 1.00 97.38 100 THR A C 1
ATOM 765 O O . THR A 1 100 ? -5.432 12.100 15.921 1.00 97.38 100 THR A O 1
ATOM 768 N N . LEU A 1 101 ? -4.680 12.133 18.041 1.00 97.19 101 LEU A N 1
ATOM 769 C CA . LEU A 1 101 ? -5.561 11.093 18.576 1.00 97.19 101 LEU A CA 1
ATOM 770 C C . LEU A 1 101 ? -6.570 11.711 19.548 1.00 97.19 101 LEU A C 1
ATOM 772 O O . LEU A 1 101 ? -6.174 12.440 20.453 1.00 97.19 101 LEU A O 1
ATOM 776 N N . ALA A 1 102 ? -7.851 11.377 19.410 1.00 96.88 102 ALA A N 1
ATOM 777 C CA . ALA A 1 102 ? -8.902 11.822 20.322 1.00 96.88 102 ALA A CA 1
ATOM 778 C C . ALA A 1 102 ? -9.872 10.677 20.662 1.00 96.88 102 ALA A C 1
ATOM 780 O O . ALA A 1 102 ? -10.211 9.878 19.783 1.00 96.88 102 ALA A O 1
ATOM 781 N N . PRO A 1 103 ? -10.355 10.561 21.912 1.00 96.19 103 PRO A N 1
ATOM 782 C CA . PRO A 1 103 ? -11.445 9.645 22.224 1.00 96.19 103 PRO A CA 1
ATOM 783 C C . PRO A 1 103 ? -12.738 10.128 21.555 1.00 96.19 103 PRO A C 1
ATOM 785 O O . PRO A 1 103 ? -13.119 11.289 21.687 1.00 96.19 103 PRO A O 1
ATOM 788 N N . LEU A 1 104 ? -13.457 9.230 20.879 1.00 95.38 104 LEU A N 1
ATOM 789 C CA . LEU A 1 104 ? -14.824 9.518 20.451 1.00 95.38 104 LEU A CA 1
ATOM 790 C C . LEU A 1 104 ? -15.739 9.234 21.639 1.00 95.38 104 LEU A C 1
ATOM 792 O O . LEU A 1 104 ? -15.838 8.081 22.048 1.00 95.38 104 LEU A O 1
ATOM 796 N N . VAL A 1 105 ? -16.381 10.254 22.207 1.00 92.56 105 VAL A N 1
ATOM 797 C CA . VAL A 1 105 ? -17.289 10.103 23.366 1.00 92.56 105 VAL A CA 1
ATOM 798 C C . VAL A 1 105 ? -18.760 10.309 23.009 1.00 92.56 105 VAL A C 1
ATOM 800 O O . VAL A 1 105 ? -19.634 9.859 23.750 1.00 92.56 105 VAL A O 1
ATOM 803 N N . ASP A 1 106 ? -19.040 10.935 21.863 1.00 93.81 106 ASP A N 1
ATOM 804 C CA . ASP A 1 106 ? -20.404 11.203 21.422 1.00 93.81 106 ASP A CA 1
ATOM 805 C C . ASP A 1 106 ? -21.143 9.911 21.044 1.00 93.81 106 ASP A C 1
ATOM 807 O O . ASP A 1 106 ? -20.762 9.181 20.124 1.00 93.81 106 ASP A O 1
ATOM 811 N N . ARG A 1 107 ? -22.231 9.614 21.764 1.00 95.12 107 ARG A N 1
ATOM 812 C CA . ARG A 1 107 ? -22.991 8.369 21.581 1.00 95.12 107 ARG A CA 1
ATOM 813 C C . ARG A 1 107 ? -23.700 8.314 20.226 1.00 95.12 107 ARG A C 1
ATOM 815 O O . ARG A 1 107 ? -23.879 7.205 19.714 1.00 95.12 107 ARG A O 1
ATOM 822 N N . GLY A 1 108 ? -24.083 9.464 19.665 1.00 96.88 108 GLY A N 1
ATOM 823 C CA . GLY A 1 108 ? -24.722 9.569 18.352 1.00 96.88 108 GLY A CA 1
ATOM 824 C C . GLY A 1 108 ? -23.770 9.153 17.233 1.00 96.88 108 GLY A C 1
ATOM 825 O O . GLY A 1 108 ? -24.074 8.234 16.476 1.00 96.88 108 GLY A O 1
ATOM 826 N N . ALA A 1 109 ? -22.570 9.723 17.213 1.00 95.81 109 ALA A N 1
ATOM 827 C CA . ALA A 1 109 ? -21.474 9.384 16.318 1.00 95.81 109 ALA A CA 1
ATOM 828 C C . ALA A 1 109 ? -21.080 7.908 16.439 1.00 95.81 109 ALA A C 1
ATOM 830 O O . ALA A 1 109 ? -20.926 7.218 15.431 1.00 95.81 109 ALA A O 1
ATOM 831 N N . MET A 1 110 ? -20.987 7.370 17.662 1.00 96.38 110 MET A N 1
ATOM 832 C CA . MET A 1 110 ? -20.734 5.936 17.843 1.00 96.38 110 MET A CA 1
ATOM 833 C C . MET A 1 110 ? -21.842 5.057 17.245 1.00 96.38 110 MET A C 1
ATOM 835 O O . MET A 1 110 ? -21.554 3.989 16.706 1.00 96.38 110 MET A O 1
ATOM 839 N N . ALA A 1 111 ? -23.109 5.456 17.394 1.00 96.69 111 ALA A N 1
ATOM 840 C CA . ALA A 1 111 ? -24.242 4.726 16.831 1.00 96.69 111 ALA A CA 1
ATOM 841 C C . ALA A 1 111 ? -24.261 4.819 15.301 1.00 96.69 111 ALA A C 1
ATOM 843 O O . ALA A 1 111 ? -24.477 3.800 14.648 1.00 96.69 111 ALA A O 1
ATOM 844 N N . LEU A 1 112 ? -23.947 5.995 14.750 1.00 96.75 112 LEU A N 1
ATOM 845 C CA . LEU A 1 112 ? -23.793 6.221 13.316 1.00 96.75 112 LEU A CA 1
ATOM 846 C C . LEU A 1 112 ? -22.710 5.314 12.726 1.00 96.75 112 LEU A C 1
ATOM 848 O O . LEU A 1 112 ? -22.985 4.606 11.766 1.00 96.75 112 LEU A O 1
ATOM 852 N N . ILE A 1 113 ? -21.515 5.268 13.327 1.00 96.69 113 ILE A N 1
ATOM 853 C CA . ILE A 1 113 ? -20.417 4.396 12.872 1.00 96.69 113 ILE A CA 1
ATOM 854 C C . ILE A 1 113 ? -20.848 2.925 12.868 1.00 96.69 113 ILE A C 1
ATOM 856 O O . ILE A 1 113 ? -20.600 2.214 11.894 1.00 96.69 113 ILE A O 1
ATOM 860 N N . ARG A 1 114 ? -21.506 2.462 13.942 1.00 95.19 114 ARG A N 1
ATOM 861 C CA . ARG A 1 114 ? -22.004 1.080 14.023 1.00 95.19 114 ARG A CA 1
ATOM 862 C C . ARG A 1 114 ? -23.012 0.782 12.922 1.00 95.19 114 ARG A C 1
ATOM 864 O O . ARG A 1 114 ? -22.836 -0.207 12.226 1.00 95.19 114 ARG A O 1
ATOM 871 N N . ALA A 1 115 ? -24.027 1.629 12.765 1.00 96.19 115 ALA A N 1
ATOM 872 C CA . ALA A 1 115 ? -25.059 1.450 11.749 1.00 96.19 115 ALA A CA 1
ATOM 873 C C . ALA A 1 115 ? -24.469 1.498 10.333 1.00 96.19 115 ALA A C 1
ATOM 875 O O . ALA A 1 115 ? -24.802 0.666 9.497 1.00 96.19 115 ALA A O 1
ATOM 876 N N . PHE A 1 116 ? -23.541 2.425 10.083 1.00 96.31 116 PHE A N 1
ATOM 877 C CA . PHE A 1 116 ? -22.908 2.597 8.781 1.00 96.31 116 PHE A CA 1
ATOM 878 C C . PHE A 1 116 ? -22.116 1.361 8.342 1.00 96.31 116 PHE A C 1
ATOM 880 O O . PHE A 1 116 ? -22.146 1.013 7.163 1.00 96.31 116 PHE A O 1
ATOM 887 N N . LEU A 1 117 ? -21.419 0.702 9.273 1.00 95.19 117 LEU A N 1
ATOM 888 C CA . LEU A 1 117 ? -20.566 -0.452 8.977 1.00 95.19 117 LEU A CA 1
ATOM 889 C C . LEU A 1 117 ? -21.247 -1.812 9.149 1.00 95.19 117 LEU A C 1
ATOM 891 O O . LEU A 1 117 ? -20.661 -2.808 8.738 1.00 95.19 117 LEU A O 1
ATOM 895 N N . MET A 1 118 ? -22.441 -1.873 9.747 1.00 91.62 118 MET A N 1
ATOM 896 C CA . MET A 1 118 ? -23.090 -3.135 10.128 1.00 91.62 118 MET A CA 1
ATOM 897 C C . MET A 1 118 ? -23.250 -4.106 8.954 1.00 91.62 118 MET A C 1
ATOM 899 O O . MET A 1 118 ? -22.952 -5.288 9.102 1.00 91.62 118 MET A O 1
ATOM 903 N N . ASP A 1 119 ? -23.634 -3.580 7.790 1.00 87.75 119 ASP A N 1
ATOM 904 C CA . ASP A 1 119 ? -23.922 -4.365 6.585 1.00 87.75 119 ASP A CA 1
ATOM 905 C C . ASP A 1 119 ? -22.869 -4.165 5.481 1.00 87.75 119 ASP A C 1
ATOM 907 O O . ASP A 1 119 ? -23.120 -4.439 4.306 1.00 87.75 119 ASP A O 1
ATOM 911 N N . ARG A 1 120 ? -21.682 -3.649 5.833 1.00 93.69 120 ARG A N 1
ATOM 912 C CA . ARG A 1 120 ? -20.614 -3.353 4.867 1.00 93.69 120 ARG A CA 1
ATOM 913 C C . ARG A 1 120 ? -19.446 -4.316 4.997 1.00 93.69 120 ARG A C 1
ATOM 915 O O . ARG A 1 120 ? -19.008 -4.665 6.091 1.00 93.69 120 ARG A O 1
ATOM 922 N N . GLN A 1 121 ? -18.891 -4.676 3.847 1.00 95.19 121 GLN A N 1
ATOM 923 C CA . GLN A 1 121 ? -17.602 -5.349 3.779 1.00 95.19 121 GLN A CA 1
ATOM 924 C C . GLN A 1 121 ? -16.479 -4.341 4.050 1.00 95.19 121 GLN A C 1
ATOM 926 O O . GLN A 1 121 ? -16.585 -3.162 3.704 1.00 95.19 121 GLN A O 1
ATOM 931 N N . VAL A 1 122 ? -15.385 -4.816 4.642 1.00 96.62 122 VAL A N 1
ATOM 932 C CA . VAL A 1 122 ? -14.167 -4.018 4.842 1.00 96.62 122 VAL A CA 1
ATOM 933 C C . VAL A 1 122 ? -12.960 -4.727 4.249 1.00 96.62 122 VAL A C 1
ATOM 935 O O . VAL A 1 122 ? -12.833 -5.947 4.346 1.00 96.62 122 VAL A O 1
ATOM 938 N N . VAL A 1 123 ? -12.050 -3.961 3.653 1.00 97.06 123 VAL A N 1
ATOM 939 C CA . VAL A 1 123 ? -10.823 -4.486 3.039 1.00 97.06 123 VAL A CA 1
ATOM 940 C C . VAL A 1 123 ? -9.636 -4.254 3.965 1.00 97.06 123 VAL A C 1
ATOM 942 O O . VAL A 1 123 ? -9.461 -3.158 4.491 1.00 97.06 123 VAL A O 1
ATOM 945 N N . ILE A 1 124 ? -8.784 -5.261 4.147 1.00 96.38 124 ILE A N 1
ATOM 946 C CA . ILE A 1 124 ? -7.543 -5.115 4.919 1.00 96.38 124 ILE A CA 1
ATOM 947 C C . ILE A 1 124 ? -6.524 -4.331 4.086 1.00 96.38 124 ILE A C 1
ATOM 949 O O . ILE A 1 124 ? -5.837 -4.935 3.282 1.00 96.38 124 ILE A O 1
ATOM 953 N N . ALA A 1 125 ? -6.342 -3.027 4.300 1.00 94.25 125 ALA A N 1
ATOM 954 C CA . ALA A 1 125 ? -5.262 -2.247 3.678 1.00 94.25 125 ALA A CA 1
ATOM 955 C C . ALA A 1 125 ? -3.860 -2.733 4.085 1.00 94.25 125 ALA A C 1
ATOM 957 O O . ALA A 1 125 ? -2.931 -2.757 3.273 1.00 94.25 125 ALA A O 1
ATOM 958 N N . ASP A 1 126 ? -3.686 -3.091 5.357 1.00 93.44 126 ASP A N 1
ATOM 959 C CA . ASP A 1 126 ? -2.430 -3.602 5.900 1.00 93.44 126 ASP A CA 1
ATOM 960 C C . ASP A 1 126 ? -2.682 -4.436 7.160 1.00 93.44 126 ASP A C 1
ATOM 962 O O . ASP A 1 126 ? -3.539 -4.121 7.985 1.00 93.44 126 ASP A O 1
ATOM 966 N N . GLY A 1 127 ? -1.877 -5.479 7.353 1.00 92.94 127 GLY A N 1
ATOM 967 C CA . GLY A 1 127 ? -1.929 -6.300 8.557 1.00 92.94 127 GLY A CA 1
ATOM 968 C C . GLY A 1 127 ? -2.618 -7.647 8.374 1.00 92.94 127 GLY A C 1
ATOM 969 O O . GLY A 1 127 ? -3.111 -8.187 9.359 1.00 92.94 127 GLY A O 1
ATOM 970 N N . HIS A 1 128 ? -2.584 -8.236 7.176 1.00 93.19 128 HIS A N 1
ATOM 971 C CA . HIS A 1 128 ? -3.092 -9.592 6.908 1.00 93.19 128 HIS A CA 1
ATOM 972 C C . HIS A 1 128 ? -2.483 -10.625 7.864 1.00 93.19 128 HIS A C 1
ATOM 974 O O . HIS A 1 128 ? -3.218 -11.386 8.486 1.00 93.19 128 HIS A O 1
ATOM 980 N N . HIS A 1 129 ? -1.160 -10.584 8.107 1.00 92.06 129 HIS A N 1
ATOM 981 C CA . HIS A 1 129 ? -0.528 -11.469 9.104 1.00 92.06 129 HIS A CA 1
ATOM 982 C C . HIS A 1 129 ? -1.083 -11.242 10.514 1.00 92.06 129 HIS A C 1
ATOM 984 O O . HIS A 1 129 ? -1.215 -12.197 11.266 1.00 92.06 129 HIS A O 1
ATOM 990 N N . ARG A 1 130 ? -1.410 -9.995 10.884 1.00 94.12 130 ARG A N 1
ATOM 991 C CA . ARG A 1 130 ? -1.972 -9.665 12.207 1.00 94.12 130 ARG A CA 1
ATOM 992 C C . ARG A 1 130 ? -3.399 -10.187 12.345 1.00 94.12 130 ARG A C 1
ATOM 994 O O . ARG A 1 130 ? -3.732 -10.736 13.391 1.00 94.12 130 ARG A O 1
ATOM 1001 N N . TYR A 1 131 ? -4.207 -10.050 11.296 1.00 96.06 131 TYR A N 1
ATOM 1002 C CA . TYR A 1 131 ? -5.571 -10.567 11.265 1.00 96.06 131 TYR A CA 1
ATOM 1003 C C . TYR A 1 131 ? -5.595 -12.097 11.368 1.00 96.06 131 TYR A C 1
ATOM 1005 O O . TYR A 1 131 ? -6.264 -12.643 12.240 1.00 96.06 131 TYR A O 1
ATOM 1013 N N . GLU A 1 132 ? -4.793 -12.792 10.557 1.00 94.88 132 GLU A N 1
ATOM 1014 C CA . GLU A 1 132 ? -4.705 -14.254 10.614 1.00 94.88 132 GLU A CA 1
ATOM 1015 C C . GLU A 1 132 ? -4.108 -14.775 11.927 1.00 94.88 132 GLU A C 1
ATOM 1017 O O . GLU A 1 132 ? -4.568 -15.788 12.450 1.00 94.88 132 GLU A O 1
ATOM 1022 N N . THR A 1 133 ? -3.112 -14.089 12.502 1.00 94.31 133 THR A N 1
ATOM 1023 C CA . THR A 1 133 ? -2.611 -14.429 13.843 1.00 94.31 133 THR A CA 1
ATOM 1024 C C . THR A 1 133 ? -3.718 -14.300 14.891 1.00 94.31 133 THR A C 1
ATOM 1026 O O . THR A 1 133 ? -3.814 -15.157 15.766 1.00 94.31 133 THR A O 1
ATOM 1029 N N . ALA A 1 134 ? -4.560 -13.266 14.806 1.00 94.81 134 ALA A N 1
ATOM 1030 C CA . ALA A 1 134 ? -5.680 -13.087 15.724 1.00 94.81 134 ALA A CA 1
ATOM 1031 C C . ALA A 1 134 ? -6.757 -14.174 15.539 1.00 94.81 134 ALA A C 1
ATOM 1033 O O . ALA A 1 134 ? -7.247 -14.695 16.536 1.00 94.81 134 ALA A O 1
ATOM 1034 N N . LEU A 1 135 ? -7.061 -14.579 14.296 1.00 94.06 135 LEU A N 1
ATOM 1035 C CA . LEU A 1 135 ? -7.927 -15.735 14.013 1.00 94.06 135 LEU A CA 1
ATOM 1036 C C . LEU A 1 135 ? -7.377 -17.022 14.635 1.00 94.06 135 LEU A C 1
ATOM 1038 O O . LEU A 1 135 ? -8.109 -17.729 15.319 1.00 94.06 135 LEU A O 1
ATOM 1042 N N . ASN A 1 136 ? -6.086 -17.304 14.450 1.00 92.50 136 ASN A N 1
ATOM 1043 C CA . ASN A 1 136 ? -5.466 -18.493 15.033 1.00 92.50 136 ASN A CA 1
ATOM 1044 C C . ASN A 1 136 ? -5.515 -18.458 16.571 1.00 92.50 136 ASN A C 1
ATOM 1046 O O . ASN A 1 136 ? -5.931 -19.420 17.207 1.00 92.50 136 ASN A O 1
ATOM 1050 N N . TYR A 1 137 ? -5.174 -17.317 17.176 1.00 92.19 137 TYR A N 1
ATOM 1051 C CA . TYR A 1 137 ? -5.239 -17.148 18.628 1.00 92.19 137 TYR A CA 1
ATOM 1052 C C . TYR A 1 137 ? -6.661 -17.318 19.185 1.00 92.19 137 TYR A C 1
ATOM 1054 O O . TYR A 1 137 ? -6.835 -17.901 20.256 1.00 92.19 137 TYR A O 1
ATOM 1062 N N . ARG A 1 138 ? -7.683 -16.849 18.456 1.00 91.19 138 ARG A N 1
ATOM 1063 C CA . ARG A 1 138 ? -9.096 -17.076 18.785 1.00 91.19 138 ARG A CA 1
ATOM 1064 C C . ARG A 1 138 ? -9.424 -18.567 18.822 1.00 91.19 138 ARG A C 1
ATOM 1066 O O . ARG A 1 138 ? -10.013 -19.020 19.797 1.00 91.19 138 ARG A O 1
ATOM 1073 N N . GLU A 1 139 ? -9.029 -19.327 17.802 1.00 88.94 139 GLU A N 1
ATOM 1074 C CA . GLU A 1 139 ? -9.281 -20.775 17.760 1.00 88.94 139 GLU A CA 1
ATOM 1075 C C . GLU A 1 139 ? -8.510 -21.537 18.849 1.00 88.94 139 GLU A C 1
ATOM 1077 O O . GLU A 1 139 ? -9.082 -22.402 19.510 1.00 88.94 139 GLU A O 1
ATOM 1082 N N . GLU A 1 140 ? -7.257 -21.161 19.126 1.00 88.19 140 GLU A N 1
ATOM 1083 C CA . GLU A 1 140 ? -6.487 -21.708 20.255 1.00 88.19 140 GLU A CA 1
ATOM 1084 C C . GLU A 1 140 ? -7.181 -21.448 21.596 1.00 88.19 140 GLU A C 1
ATOM 1086 O O . GLU A 1 140 ? -7.307 -22.351 22.423 1.00 88.19 140 GLU A O 1
ATOM 1091 N N . SER A 1 141 ? -7.688 -20.227 21.786 1.00 82.69 141 SER A N 1
ATOM 1092 C CA . SER A 1 141 ? -8.403 -19.824 23.002 1.00 82.69 141 SER A CA 1
ATOM 1093 C C . SER A 1 141 ? -9.744 -20.550 23.173 1.00 82.69 141 SER A C 1
ATOM 1095 O O . SER A 1 141 ? -10.269 -20.612 24.283 1.00 82.69 141 SER A O 1
ATOM 1097 N N . ARG A 1 142 ? -10.304 -21.111 22.093 1.00 81.06 142 ARG A N 1
ATOM 1098 C CA . ARG A 1 142 ? -11.578 -21.849 22.082 1.00 81.06 142 ARG A CA 1
ATOM 1099 C C . ARG A 1 142 ? -11.432 -23.368 22.326 1.00 81.06 142 ARG A C 1
ATOM 1101 O O . ARG A 1 142 ? -12.448 -24.043 22.478 1.00 81.06 142 ARG A O 1
ATOM 1108 N N . GLY A 1 143 ? -10.223 -23.939 22.362 1.00 62.75 143 GLY A N 1
ATOM 1109 C CA . GLY A 1 143 ? -9.992 -25.395 22.275 1.00 62.75 143 GLY A CA 1
ATOM 1110 C C . GLY A 1 143 ? -10.509 -26.310 23.418 1.00 62.75 143 GLY A C 1
ATOM 1111 O O . GLY A 1 143 ? -10.390 -26.013 24.601 1.00 62.75 143 GLY A O 1
ATOM 1112 N N . SER A 1 144 ? -10.988 -27.502 23.017 1.00 49.16 144 SER A N 1
ATOM 1113 C CA . SER A 1 144 ? -11.060 -28.806 23.733 1.00 49.16 144 SER A CA 1
ATOM 1114 C C . SER A 1 144 ? -11.926 -29.020 24.991 1.00 49.16 144 SER A C 1
ATOM 1116 O O . SER A 1 144 ? -11.703 -30.011 25.686 1.00 49.16 144 SER A O 1
ATOM 1118 N N . GLY A 1 145 ? -12.946 -28.208 25.295 1.00 50.44 145 GLY A N 1
ATOM 1119 C CA . GLY A 1 145 ? -13.915 -28.627 26.332 1.00 50.44 145 GLY A CA 1
ATOM 1120 C C . GLY A 1 145 ? -14.739 -27.567 27.054 1.00 50.44 145 GLY A C 1
ATOM 1121 O O . GLY A 1 145 ? -15.553 -27.927 27.904 1.00 50.44 145 GLY A O 1
ATOM 1122 N N . ALA A 1 146 ? -14.597 -26.280 26.752 1.00 45.34 146 ALA A N 1
ATOM 1123 C CA . ALA A 1 146 ? -15.350 -25.258 27.470 1.00 45.34 146 ALA A CA 1
ATOM 1124 C C . ALA A 1 146 ? -16.635 -24.873 26.726 1.00 45.34 146 ALA A C 1
ATOM 1126 O O . ALA A 1 146 ? -16.649 -24.124 25.752 1.00 45.34 146 ALA A O 1
ATOM 1127 N N . ARG A 1 147 ? -17.749 -25.392 27.246 1.00 48.59 147 ARG A N 1
ATOM 1128 C CA . ARG A 1 147 ? -19.092 -24.840 27.072 1.00 48.59 147 ARG A CA 1
ATOM 1129 C C . ARG A 1 147 ? -19.079 -23.335 27.362 1.00 48.59 147 ARG A C 1
ATOM 1131 O O . ARG A 1 147 ? -19.036 -22.945 28.523 1.00 48.59 147 ARG A O 1
ATOM 1138 N N . ARG A 1 148 ? -19.191 -22.524 26.313 1.00 47.28 148 ARG A N 1
ATOM 1139 C CA . ARG A 1 148 ? -20.103 -21.373 26.193 1.00 47.28 148 ARG A CA 1
ATOM 1140 C C . ARG A 1 148 ? -19.947 -20.807 24.782 1.00 47.28 148 ARG A C 1
ATOM 1142 O O . ARG A 1 148 ? -18.952 -20.179 24.463 1.00 47.28 148 ARG A O 1
ATOM 1149 N N . ARG A 1 149 ? -20.960 -21.035 23.940 1.00 48.69 149 ARG A N 1
ATOM 1150 C CA . ARG A 1 149 ? -21.185 -20.255 22.708 1.00 48.69 149 ARG A CA 1
ATOM 1151 C C . ARG A 1 149 ? -21.740 -18.855 23.019 1.00 48.69 149 ARG A C 1
ATOM 1153 O O . ARG A 1 149 ? -22.085 -18.128 22.100 1.00 48.69 149 ARG A O 1
ATOM 1160 N N . ASP A 1 150 ? -21.807 -18.500 24.300 1.00 47.97 150 ASP A N 1
ATOM 1161 C CA . ASP A 1 150 ? -22.444 -17.300 24.809 1.00 47.97 150 ASP A CA 1
ATOM 1162 C C . ASP A 1 150 ? -21.432 -16.455 25.594 1.00 47.97 150 ASP A C 1
ATOM 1164 O O . ASP A 1 150 ? -20.841 -16.930 26.567 1.00 47.97 150 ASP A O 1
ATOM 1168 N N . ALA A 1 151 ? -21.331 -15.193 25.164 1.00 50.25 151 ALA A N 1
ATOM 1169 C CA . ALA A 1 151 ? -20.486 -14.075 25.601 1.00 50.25 151 ALA A CA 1
ATOM 1170 C C . ALA A 1 151 ? -19.206 -13.853 24.771 1.00 50.25 151 ALA A C 1
ATOM 1172 O O . ALA A 1 151 ? -18.327 -14.701 24.681 1.00 50.25 151 ALA A O 1
ATOM 1173 N N . GLU A 1 152 ? -19.141 -12.663 24.174 1.00 68.50 152 GLU A N 1
ATOM 1174 C CA . GLU A 1 152 ? -18.092 -12.120 23.309 1.00 68.50 152 GLU A CA 1
ATOM 1175 C C . GLU A 1 152 ? -16.703 -12.176 23.971 1.00 68.50 152 GLU A C 1
ATOM 1177 O O . GLU A 1 152 ? -16.301 -11.239 24.668 1.00 68.50 152 GLU A O 1
ATOM 1182 N N . ALA A 1 153 ? -15.951 -13.261 23.766 1.00 80.62 153 ALA A N 1
ATOM 1183 C CA . ALA A 1 153 ? -14.646 -13.406 24.394 1.00 80.62 153 ALA A CA 1
ATOM 1184 C C . ALA A 1 153 ? -13.694 -12.317 23.872 1.00 80.62 153 ALA A C 1
ATOM 1186 O O . ALA A 1 153 ? -13.743 -11.956 22.691 1.00 80.62 153 ALA A O 1
ATOM 1187 N N . PRO A 1 154 ? -12.760 -11.806 24.690 1.00 85.81 154 PRO A N 1
ATOM 1188 C CA . PRO A 1 154 ? -11.808 -10.807 24.224 1.00 85.81 154 PRO A CA 1
ATOM 1189 C C . PRO A 1 154 ? -10.990 -11.263 23.003 1.00 85.81 154 PRO A C 1
ATOM 1191 O O . PRO A 1 154 ? -10.680 -10.438 22.142 1.00 85.81 154 PRO A O 1
ATOM 1194 N N . ALA A 1 155 ? -10.723 -12.566 22.875 1.00 89.69 155 ALA A N 1
ATOM 1195 C CA . ALA A 1 155 ? -10.055 -13.159 21.718 1.00 89.69 155 ALA A CA 1
ATOM 1196 C C . ALA A 1 155 ? -10.919 -13.196 20.437 1.00 89.69 155 ALA A C 1
ATOM 1198 O O . ALA A 1 155 ? -10.370 -13.362 19.353 1.00 89.69 155 ALA A O 1
ATOM 1199 N N . ASP A 1 156 ? -12.241 -12.985 20.514 1.00 91.69 156 ASP A N 1
ATOM 1200 C CA . ASP A 1 156 ? -13.138 -12.932 19.343 1.00 91.69 156 ASP A CA 1
ATOM 1201 C C . ASP A 1 156 ? -13.028 -11.622 18.559 1.00 91.69 156 ASP A C 1
ATOM 1203 O O . ASP A 1 156 ? -13.662 -11.453 17.515 1.00 91.69 156 ASP A O 1
ATOM 1207 N N . ARG A 1 157 ? -12.243 -10.670 19.063 1.00 94.19 157 ARG A N 1
ATOM 1208 C CA . ARG A 1 157 ? -12.059 -9.358 18.458 1.00 94.19 157 ARG A CA 1
ATOM 1209 C C . ARG A 1 157 ? -10.584 -9.028 18.309 1.00 94.19 157 ARG A C 1
ATOM 1211 O O . ARG A 1 157 ? -9.739 -9.473 19.080 1.00 94.19 157 ARG A O 1
ATOM 1218 N N . THR A 1 158 ? -10.285 -8.173 17.345 1.00 96.06 158 THR A N 1
ATOM 1219 C CA . THR A 1 158 ? -8.962 -7.583 17.154 1.00 96.06 158 THR A CA 1
ATOM 1220 C C . THR A 1 158 ? -9.060 -6.064 17.122 1.00 96.06 158 THR A C 1
ATOM 1222 O O . THR A 1 158 ? -10.105 -5.505 16.785 1.00 96.06 158 THR A O 1
ATOM 1225 N N . LEU A 1 159 ? -7.978 -5.382 17.488 1.00 97.50 159 LEU A N 1
ATOM 1226 C CA . LEU A 1 159 ? -7.875 -3.942 17.285 1.00 97.50 159 LEU A CA 1
ATOM 1227 C C . LEU A 1 159 ? -7.771 -3.659 15.783 1.00 97.50 159 LEU A C 1
ATOM 1229 O O . LEU A 1 159 ? -6.869 -4.164 15.111 1.00 97.50 159 LEU A O 1
ATOM 1233 N N . ALA A 1 160 ? -8.662 -2.821 15.270 1.00 97.81 160 ALA A N 1
ATOM 1234 C CA . ALA A 1 160 ? -8.655 -2.375 13.886 1.00 97.81 160 ALA A CA 1
ATOM 1235 C C . ALA A 1 160 ? -8.734 -0.849 13.817 1.00 97.81 160 ALA A C 1
ATOM 1237 O O . ALA A 1 160 ? -9.351 -0.220 14.672 1.00 97.81 160 ALA A O 1
ATOM 1238 N N . TYR A 1 161 ? -8.097 -0.267 12.806 1.00 98.38 161 TYR A N 1
ATOM 1239 C CA . TYR A 1 161 ? -8.261 1.128 12.413 1.00 98.38 161 TYR A CA 1
ATOM 1240 C C . TYR A 1 161 ? -9.002 1.168 11.084 1.00 98.38 161 TYR A C 1
ATOM 1242 O O . TYR A 1 161 ? -8.594 0.482 10.152 1.00 98.38 161 TYR A O 1
ATOM 1250 N N . PHE A 1 162 ? -10.052 1.968 10.996 1.00 98.31 162 PHE A N 1
ATOM 1251 C CA . PHE A 1 162 ? -10.916 2.097 9.831 1.00 98.31 162 PHE A CA 1
ATOM 1252 C C . PHE A 1 162 ? -10.768 3.489 9.231 1.00 98.31 162 PHE A C 1
ATOM 1254 O O . PHE A 1 162 ? -10.832 4.481 9.956 1.00 98.31 162 PHE A O 1
ATOM 1261 N N . THR A 1 163 ? -10.625 3.573 7.912 1.00 97.88 163 THR A N 1
ATOM 1262 C CA . THR A 1 163 ? -10.668 4.843 7.175 1.00 97.88 163 THR A CA 1
ATOM 1263 C C . THR A 1 163 ? -11.442 4.682 5.870 1.00 97.88 163 THR A C 1
ATOM 1265 O O . THR A 1 163 ? -11.545 3.578 5.325 1.00 97.88 163 THR A O 1
ATOM 1268 N N . ASN A 1 164 ? -11.969 5.794 5.366 1.00 97.62 164 ASN A N 1
ATOM 1269 C CA . ASN A 1 164 ? -12.629 5.838 4.071 1.00 97.62 164 ASN A CA 1
ATOM 1270 C C . ASN A 1 164 ? -11.588 5.675 2.959 1.00 97.62 164 ASN A C 1
ATOM 1272 O O . ASN A 1 164 ? -10.660 6.477 2.848 1.00 97.62 164 ASN A O 1
ATOM 1276 N N . ALA A 1 165 ? -11.756 4.669 2.106 1.00 96.88 165 ALA A N 1
ATOM 1277 C CA . ALA A 1 165 ? -10.841 4.413 0.997 1.00 96.88 165 ALA A CA 1
ATOM 1278 C C . ALA A 1 165 ? -10.814 5.527 -0.058 1.00 96.88 165 ALA A C 1
ATOM 1280 O O . ALA A 1 165 ? -9.823 5.665 -0.768 1.00 96.88 165 ALA A O 1
ATOM 1281 N N . TYR A 1 166 ? -11.894 6.307 -0.153 1.00 96.38 166 TYR A N 1
ATOM 1282 C CA . TYR A 1 166 ? -12.055 7.384 -1.132 1.00 96.38 166 TYR A CA 1
ATOM 1283 C C . TYR A 1 166 ? -11.655 8.758 -0.588 1.00 96.38 166 TYR A C 1
ATOM 1285 O O . TYR A 1 166 ? -11.684 9.736 -1.329 1.00 96.38 166 TYR A O 1
ATOM 1293 N N . ALA A 1 167 ? -11.262 8.848 0.688 1.00 94.62 167 ALA A N 1
ATOM 1294 C CA . ALA A 1 167 ? -10.749 10.094 1.239 1.00 94.62 167 ALA A CA 1
ATOM 1295 C C . ALA A 1 167 ? -9.392 10.445 0.595 1.00 94.62 167 ALA A C 1
ATOM 1297 O O . ALA A 1 167 ? -8.550 9.553 0.459 1.00 94.62 167 ALA A O 1
ATOM 1298 N N . PRO A 1 168 ? -9.110 11.725 0.282 1.00 91.19 168 PRO A N 1
ATOM 1299 C CA . PRO A 1 168 ? -7.844 12.131 -0.337 1.00 91.19 168 PRO A CA 1
ATOM 1300 C C . PRO A 1 168 ? -6.583 11.675 0.421 1.00 91.19 168 PRO A C 1
ATOM 1302 O O . PRO A 1 168 ? -5.574 11.340 -0.194 1.00 91.19 168 PRO A O 1
ATOM 1305 N N . GLY A 1 169 ? -6.634 11.607 1.757 1.00 93.50 169 GLY A N 1
ATOM 1306 C CA . GLY A 1 169 ? -5.526 11.115 2.584 1.00 93.50 169 GLY A CA 1
ATOM 1307 C C . GLY A 1 169 ? -5.366 9.597 2.648 1.00 93.50 169 GLY A C 1
ATOM 1308 O O . GLY A 1 169 ? -4.388 9.114 3.223 1.00 93.50 169 GLY A O 1
ATOM 1309 N N . SER A 1 170 ? -6.269 8.816 2.057 1.00 94.56 170 SER A N 1
ATOM 1310 C CA . SER A 1 170 ? -6.111 7.363 1.898 1.00 94.56 170 SER A CA 1
ATOM 1311 C C . SER A 1 170 ? -5.186 7.045 0.724 1.00 94.56 170 SER A C 1
ATOM 1313 O O . SER A 1 170 ? -5.520 6.296 -0.191 1.00 94.56 170 SER A O 1
ATOM 1315 N N . LEU A 1 171 ? -3.993 7.641 0.768 1.00 94.81 171 LEU A N 1
ATOM 1316 C CA . LEU A 1 171 ? -3.030 7.634 -0.318 1.00 94.81 171 LEU A CA 1
ATOM 1317 C C . LEU A 1 171 ? -2.495 6.220 -0.557 1.00 94.81 171 LEU A C 1
ATOM 1319 O O . LEU A 1 171 ? -1.823 5.632 0.298 1.00 94.81 171 LEU A O 1
ATOM 1323 N N . LEU A 1 172 ? -2.772 5.698 -1.748 1.00 94.38 172 LEU A N 1
ATOM 1324 C CA . LEU A 1 172 ? -2.230 4.446 -2.249 1.00 94.38 172 LEU A CA 1
ATOM 1325 C C . LEU A 1 172 ? -1.090 4.761 -3.219 1.00 94.38 172 LEU A C 1
ATOM 1327 O O . LEU A 1 172 ? -1.298 5.371 -4.263 1.00 94.38 172 LEU A O 1
ATOM 1331 N N . LEU A 1 173 ? 0.125 4.370 -2.849 1.00 94.19 173 LEU A N 1
ATOM 1332 C CA . LEU A 1 173 ? 1.334 4.587 -3.638 1.00 94.19 173 LEU A CA 1
ATOM 1333 C C . LEU A 1 173 ? 1.740 3.311 -4.387 1.00 94.19 173 LEU A C 1
ATOM 1335 O O . LEU A 1 173 ? 1.460 2.199 -3.912 1.00 94.19 173 LEU A O 1
ATOM 1339 N N . PRO A 1 174 ? 2.414 3.443 -5.544 1.00 94.44 174 PRO A N 1
ATOM 1340 C CA . PRO A 1 174 ? 2.941 2.293 -6.252 1.00 94.44 174 PRO A CA 1
ATOM 1341 C C . PRO A 1 174 ? 4.099 1.661 -5.475 1.00 94.44 174 PRO A C 1
ATOM 1343 O O . PRO A 1 174 ? 4.785 2.290 -4.670 1.00 94.44 174 PRO A O 1
ATOM 1346 N N . ILE A 1 175 ? 4.336 0.384 -5.752 1.00 96.12 175 ILE A N 1
ATOM 1347 C CA . ILE A 1 175 ? 5.555 -0.309 -5.344 1.00 96.12 175 ILE A CA 1
ATOM 1348 C C . ILE A 1 175 ? 6.263 -0.743 -6.622 1.00 96.12 175 ILE A C 1
ATOM 1350 O O . ILE A 1 175 ? 5.748 -1.590 -7.354 1.00 96.12 175 ILE A O 1
ATOM 1354 N N . HIS A 1 176 ? 7.435 -0.177 -6.882 1.00 97.62 176 HIS A N 1
ATOM 1355 C CA . HIS A 1 176 ? 8.306 -0.479 -8.016 1.00 97.62 176 HIS A CA 1
ATOM 1356 C C . HIS A 1 176 ? 9.092 -1.772 -7.783 1.00 97.62 176 HIS A C 1
ATOM 1358 O O . HIS A 1 176 ? 9.230 -2.239 -6.648 1.00 97.62 176 HIS A O 1
ATOM 1364 N N . ARG A 1 177 ? 9.600 -2.360 -8.866 1.00 97.94 177 ARG A N 1
ATOM 1365 C CA . ARG A 1 177 ? 10.337 -3.630 -8.855 1.00 97.94 177 ARG A CA 1
ATOM 1366 C C . ARG A 1 177 ? 11.730 -3.368 -9.356 1.00 97.94 177 ARG A C 1
ATOM 1368 O O . ARG A 1 177 ? 11.890 -2.720 -10.378 1.00 97.94 177 ARG A O 1
ATOM 1375 N N . VAL A 1 178 ? 12.709 -3.900 -8.658 1.00 98.44 178 VAL A N 1
ATOM 1376 C CA . VAL A 1 178 ? 14.104 -3.865 -9.060 1.00 98.44 178 VAL A CA 1
ATOM 1377 C C . VAL A 1 178 ? 14.568 -5.300 -9.182 1.00 98.44 178 VAL A C 1
ATOM 1379 O O . VAL A 1 178 ? 14.370 -6.094 -8.266 1.00 98.44 178 VAL A O 1
ATOM 1382 N N . ILE A 1 179 ? 15.166 -5.627 -10.314 1.00 98.31 179 ILE A N 1
ATOM 1383 C CA . ILE A 1 179 ? 15.766 -6.921 -10.582 1.00 98.31 179 ILE A CA 1
ATOM 1384 C C . ILE A 1 179 ? 17.265 -6.743 -10.339 1.00 98.31 179 ILE A C 1
ATOM 1386 O O . ILE A 1 179 ? 17.909 -6.012 -11.092 1.00 98.31 179 ILE A O 1
ATOM 1390 N N . PRO A 1 180 ? 17.834 -7.343 -9.277 1.00 97.25 180 PRO A N 1
ATOM 1391 C CA . PRO A 1 180 ? 19.228 -7.093 -8.924 1.00 97.25 180 PRO A CA 1
ATOM 1392 C C . PRO A 1 180 ? 20.228 -7.710 -9.903 1.00 97.25 180 PRO A C 1
ATOM 1394 O O . PRO A 1 180 ? 21.339 -7.211 -10.027 1.00 97.25 180 PRO A O 1
ATOM 1397 N N . LYS A 1 181 ? 19.877 -8.830 -10.547 1.00 94.00 181 LYS A N 1
ATOM 1398 C CA . LYS A 1 181 ? 20.789 -9.616 -11.388 1.00 94.00 181 LYS A CA 1
ATOM 1399 C C . LYS A 1 181 ? 20.071 -10.177 -12.610 1.00 94.00 181 LYS A C 1
ATOM 1401 O O . LYS A 1 181 ? 18.900 -10.534 -12.529 1.00 94.00 181 LYS A O 1
ATOM 1406 N N . GLY A 1 182 ? 20.833 -10.366 -13.683 1.00 90.44 182 GLY A N 1
ATOM 1407 C CA . GLY A 1 182 ? 20.374 -10.947 -14.943 1.00 90.44 182 GLY A CA 1
ATOM 1408 C C . GLY A 1 182 ? 20.534 -9.970 -16.109 1.00 90.44 182 GLY A C 1
ATOM 1409 O O . GLY A 1 182 ? 20.818 -8.793 -15.888 1.00 90.44 182 GLY A O 1
ATOM 1410 N N . PRO A 1 183 ? 20.401 -10.437 -17.358 1.00 90.06 183 PRO A N 1
ATOM 1411 C CA . PRO A 1 183 ? 20.411 -9.543 -18.504 1.00 90.06 183 PRO A CA 1
ATOM 1412 C C . PRO A 1 183 ? 19.109 -8.733 -18.549 1.00 90.06 183 PRO A C 1
ATOM 1414 O O . PRO A 1 183 ? 18.014 -9.293 -18.466 1.00 90.06 183 PRO A O 1
ATOM 1417 N N . ALA A 1 184 ? 19.222 -7.415 -18.712 1.00 94.00 184 ALA A N 1
ATOM 1418 C CA . ALA A 1 184 ? 18.080 -6.601 -19.105 1.00 94.00 184 ALA A CA 1
ATOM 1419 C C . ALA A 1 184 ? 17.665 -6.982 -20.539 1.00 94.00 184 ALA A C 1
ATOM 1421 O O . ALA A 1 184 ? 18.546 -7.111 -21.395 1.00 94.00 184 ALA A O 1
ATOM 1422 N N . PRO A 1 185 ? 16.365 -7.155 -20.838 1.00 95.94 185 PRO A N 1
ATOM 1423 C CA . PRO A 1 185 ? 15.946 -7.488 -22.192 1.00 95.94 185 PRO A CA 1
ATOM 1424 C C . PRO A 1 185 ? 16.270 -6.352 -23.166 1.00 95.94 185 PRO A C 1
ATOM 1426 O O . PRO A 1 185 ? 16.036 -5.173 -22.880 1.00 95.94 185 PRO A O 1
ATOM 1429 N N . SER A 1 186 ? 16.772 -6.714 -24.342 1.00 94.81 186 SER A N 1
ATOM 1430 C CA . SER A 1 186 ? 16.974 -5.779 -25.448 1.00 94.81 186 SER A CA 1
ATOM 1431 C C . SER A 1 186 ? 15.639 -5.267 -26.002 1.00 94.81 186 SER A C 1
ATOM 1433 O O . SER A 1 186 ? 14.592 -5.901 -25.867 1.00 94.81 186 SER A O 1
ATOM 1435 N N . THR A 1 187 ? 15.667 -4.138 -26.715 1.00 93.00 187 THR A N 1
ATOM 1436 C CA . THR A 1 187 ? 14.494 -3.584 -27.420 1.00 93.00 187 THR A CA 1
ATOM 1437 C C . THR A 1 187 ? 13.834 -4.618 -28.354 1.00 93.00 187 THR A C 1
ATOM 1439 O O . THR A 1 187 ? 12.609 -4.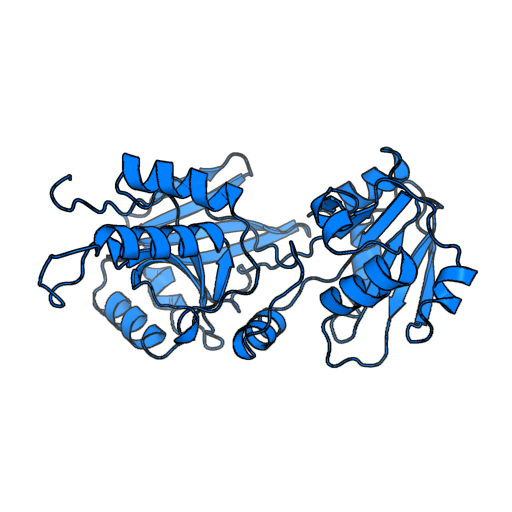650 -28.476 1.00 93.00 187 THR A O 1
ATOM 1442 N N . ALA A 1 188 ? 14.621 -5.496 -28.991 1.00 94.62 188 ALA A N 1
ATOM 1443 C CA . ALA A 1 188 ? 14.099 -6.573 -29.834 1.00 94.62 188 ALA A CA 1
ATOM 1444 C C . ALA A 1 188 ? 13.398 -7.669 -29.012 1.00 94.62 188 ALA A C 1
ATOM 1446 O O . ALA A 1 188 ? 12.305 -8.101 -29.378 1.00 94.62 188 ALA A O 1
ATOM 1447 N N . GLU A 1 189 ? 13.982 -8.079 -27.883 1.00 96.31 189 GLU A N 1
ATOM 1448 C CA . GLU A 1 189 ? 13.377 -9.070 -26.987 1.00 96.31 189 GLU A CA 1
ATOM 1449 C C . GLU A 1 189 ? 12.090 -8.560 -26.342 1.00 96.31 189 GLU A C 1
ATOM 1451 O O . GLU A 1 189 ? 11.114 -9.307 -26.293 1.00 96.31 189 GLU A O 1
ATOM 1456 N N . TRP A 1 190 ? 12.050 -7.291 -25.915 1.00 96.31 190 TRP A N 1
ATOM 1457 C CA . TRP A 1 190 ? 10.828 -6.666 -25.402 1.00 96.31 190 TRP A CA 1
ATOM 1458 C C . TRP A 1 190 ? 9.687 -6.757 -26.414 1.00 96.31 190 TRP A C 1
ATOM 1460 O O . TRP A 1 190 ? 8.609 -7.244 -26.081 1.00 96.31 190 TRP A O 1
ATOM 1470 N N . ARG A 1 191 ? 9.931 -6.356 -27.669 1.00 94.56 191 ARG A N 1
ATOM 1471 C CA . ARG A 1 191 ? 8.915 -6.410 -28.735 1.00 94.56 191 ARG A CA 1
ATOM 1472 C C . ARG A 1 191 ? 8.487 -7.838 -29.066 1.00 94.56 191 ARG A C 1
ATOM 1474 O O . ARG A 1 191 ? 7.307 -8.076 -29.298 1.00 94.56 191 ARG A O 1
ATOM 1481 N N . ALA A 1 192 ? 9.430 -8.779 -29.084 1.00 96.19 192 ALA A N 1
ATOM 1482 C CA . ALA A 1 192 ? 9.139 -10.174 -29.396 1.00 96.19 192 ALA A CA 1
ATOM 1483 C C . ALA A 1 192 ? 8.327 -10.869 -28.291 1.00 96.19 192 ALA A C 1
ATOM 1485 O O . ALA A 1 192 ? 7.448 -11.673 -28.593 1.00 96.19 192 ALA A O 1
ATOM 1486 N N . ARG A 1 193 ? 8.618 -10.574 -27.016 1.00 96.12 193 ARG A N 1
ATOM 1487 C CA . ARG A 1 193 ? 8.007 -11.254 -25.861 1.00 96.12 193 ARG A CA 1
ATOM 1488 C C . ARG A 1 193 ? 6.773 -10.541 -25.299 1.00 96.12 193 ARG A C 1
ATOM 1490 O O . ARG A 1 193 ? 6.009 -11.174 -24.580 1.00 96.12 193 ARG A O 1
ATOM 1497 N N . LEU A 1 194 ? 6.541 -9.273 -25.649 1.00 95.44 194 LEU A N 1
ATOM 1498 C CA . LEU A 1 194 ? 5.341 -8.509 -25.278 1.00 95.44 194 LEU A CA 1
ATOM 1499 C C . LEU A 1 194 ? 4.568 -8.001 -26.513 1.00 95.44 194 LEU A C 1
ATOM 1501 O O . LEU A 1 194 ? 4.339 -6.799 -26.640 1.00 95.44 194 LEU A O 1
ATOM 1505 N N . PRO A 1 195 ? 4.108 -8.880 -27.425 1.00 91.44 195 PRO A N 1
ATOM 1506 C CA . PRO A 1 195 ? 3.454 -8.455 -28.668 1.00 91.44 195 PRO A CA 1
ATOM 1507 C C . PRO A 1 195 ? 2.129 -7.699 -28.449 1.00 91.44 195 PRO A C 1
ATOM 1509 O O . PRO A 1 195 ? 1.682 -6.974 -29.331 1.00 91.44 195 PRO A O 1
ATOM 1512 N N . GLY A 1 196 ? 1.495 -7.854 -27.280 1.00 92.00 196 GLY A N 1
ATOM 1513 C CA . GLY A 1 196 ? 0.280 -7.125 -26.896 1.00 92.00 196 GLY A CA 1
ATOM 1514 C C . GLY A 1 196 ? 0.522 -5.721 -26.331 1.00 92.00 196 GLY A C 1
ATOM 1515 O O . GLY A 1 196 ? -0.445 -5.048 -25.969 1.00 92.00 196 GLY A O 1
ATOM 1516 N N . TRP A 1 197 ? 1.781 -5.287 -26.226 1.00 96.38 197 TRP A N 1
ATOM 1517 C CA . TRP A 1 197 ? 2.166 -4.002 -25.652 1.00 96.38 197 TRP A CA 1
ATOM 1518 C C . TRP A 1 197 ? 2.815 -3.100 -26.700 1.00 96.38 197 TRP A C 1
ATOM 1520 O O . TRP A 1 197 ? 3.752 -3.485 -27.397 1.00 96.38 197 TRP A O 1
ATOM 1530 N N . SER A 1 198 ? 2.361 -1.853 -26.754 1.00 96.38 198 SER A N 1
ATOM 1531 C CA . SER A 1 198 ? 3.054 -0.784 -27.464 1.00 96.38 198 SER A CA 1
ATOM 1532 C C . SER A 1 198 ? 4.181 -0.254 -26.589 1.00 96.38 198 SER A C 1
ATOM 1534 O O . SER A 1 198 ? 3.942 0.114 -25.439 1.00 96.38 198 SER A O 1
ATOM 1536 N N . MET A 1 199 ? 5.395 -0.188 -27.135 1.00 97.12 199 MET A N 1
ATOM 1537 C CA . MET A 1 199 ? 6.577 0.319 -26.439 1.00 97.12 199 MET A CA 1
ATOM 1538 C C . MET A 1 199 ? 7.072 1.615 -27.084 1.00 97.12 199 MET A C 1
ATOM 1540 O O . MET A 1 199 ? 7.329 1.654 -28.290 1.00 97.12 199 MET A O 1
ATOM 1544 N N . HIS A 1 200 ? 7.268 2.642 -26.260 1.00 95.62 200 HIS A N 1
ATOM 1545 C CA . HIS A 1 200 ? 7.843 3.929 -26.645 1.00 95.62 200 HIS A CA 1
ATOM 1546 C C . HIS A 1 200 ? 9.072 4.237 -25.786 1.00 95.62 200 HIS A C 1
ATOM 1548 O O . HIS A 1 200 ? 9.053 4.022 -24.577 1.00 95.62 200 HIS A O 1
ATOM 1554 N N . GLU A 1 201 ? 10.133 4.745 -26.404 1.00 97.50 201 GLU A N 1
ATOM 1555 C CA . GLU A 1 201 ? 11.378 5.109 -25.721 1.00 97.50 201 GLU A CA 1
ATOM 1556 C C . GLU A 1 201 ? 11.394 6.612 -25.419 1.00 97.50 201 GLU A C 1
ATOM 1558 O O . GLU A 1 201 ? 11.061 7.438 -26.270 1.00 97.50 201 GLU A O 1
ATOM 1563 N N . VAL A 1 202 ? 11.755 6.954 -24.185 1.00 97.19 202 VAL A N 1
ATOM 1564 C CA . VAL A 1 202 ? 11.849 8.321 -23.673 1.00 97.19 202 VAL A CA 1
ATOM 1565 C C . VAL A 1 202 ? 13.280 8.536 -23.176 1.00 97.19 202 VAL A C 1
ATOM 1567 O O . VAL A 1 202 ? 13.764 7.719 -22.388 1.00 97.19 202 VAL A O 1
ATOM 1570 N N . PRO A 1 203 ? 13.972 9.611 -23.594 1.00 97.56 203 PRO A N 1
ATOM 1571 C CA . PRO A 1 203 ? 15.284 9.937 -23.051 1.00 97.56 203 PRO A CA 1
ATOM 1572 C C . PRO A 1 203 ? 15.222 10.113 -21.532 1.00 97.56 203 PRO A C 1
ATOM 1574 O O . PRO A 1 203 ? 14.401 10.874 -21.021 1.00 97.56 203 PRO A O 1
ATOM 1577 N N . PHE A 1 204 ? 16.112 9.433 -20.815 1.00 95.88 204 PHE A N 1
ATOM 1578 C CA . PHE A 1 204 ? 16.270 9.552 -19.370 1.00 95.88 204 PHE A CA 1
ATOM 1579 C C . PHE A 1 204 ? 17.736 9.895 -19.039 1.00 95.88 204 PHE A C 1
ATOM 1581 O O . PHE A 1 204 ? 18.496 9.026 -18.587 1.00 95.88 204 PHE A O 1
ATOM 1588 N N . PRO A 1 205 ? 18.147 11.155 -19.293 1.00 92.50 205 PRO A N 1
ATOM 1589 C CA . PRO A 1 205 ? 19.520 11.596 -19.088 1.00 92.50 205 PRO A CA 1
ATOM 1590 C C . PRO A 1 205 ? 19.900 11.602 -17.603 1.00 92.50 205 PRO A C 1
ATOM 1592 O O . PRO A 1 205 ? 19.045 11.624 -16.716 1.00 92.50 205 PRO A O 1
ATOM 1595 N N . GLU A 1 206 ? 21.204 11.585 -17.340 1.00 88.19 206 GLU A N 1
ATOM 1596 C CA . GLU A 1 206 ? 21.750 11.693 -15.988 1.00 88.19 206 GLU A CA 1
ATOM 1597 C C . GLU A 1 206 ? 21.255 12.971 -15.288 1.00 88.19 206 GLU A C 1
ATOM 1599 O O . GLU A 1 206 ? 21.153 14.034 -15.899 1.00 88.19 206 GLU A O 1
ATOM 1604 N N . GLY A 1 207 ? 20.894 12.851 -14.008 1.00 88.56 207 GLY A N 1
ATOM 1605 C CA . GLY A 1 207 ? 20.366 13.954 -13.202 1.00 88.56 207 GLY A CA 1
ATOM 1606 C C . GLY A 1 207 ? 18.896 14.319 -13.450 1.00 88.56 207 GLY A C 1
ATOM 1607 O O . GLY A 1 207 ? 18.358 15.141 -12.709 1.00 88.56 207 GLY A O 1
ATOM 1608 N N . ALA A 1 208 ? 18.213 13.724 -14.437 1.00 93.88 208 ALA A N 1
ATOM 1609 C CA . ALA A 1 208 ? 16.783 13.968 -14.621 1.00 93.88 208 ALA A CA 1
ATOM 1610 C C . ALA A 1 208 ? 15.952 13.366 -13.465 1.00 93.88 208 ALA A C 1
ATOM 1612 O O . ALA A 1 208 ? 16.203 12.231 -13.053 1.00 93.88 208 ALA A O 1
ATOM 1613 N N . PRO A 1 209 ? 14.935 14.080 -12.950 1.00 94.31 209 PRO A N 1
ATOM 1614 C CA . PRO A 1 209 ? 14.069 13.556 -11.900 1.00 94.31 209 PRO A CA 1
ATOM 1615 C C . PRO A 1 209 ? 13.120 12.492 -12.468 1.00 94.31 209 PRO A C 1
ATOM 1617 O O . PRO A 1 209 ? 12.263 12.791 -13.302 1.00 94.31 209 PRO A O 1
ATOM 1620 N N . ILE A 1 210 ? 13.260 11.247 -12.003 1.00 95.50 210 ILE A N 1
ATOM 1621 C CA . ILE A 1 210 ? 12.443 10.120 -12.478 1.00 95.50 210 ILE A CA 1
ATOM 1622 C C . ILE A 1 210 ? 10.951 10.343 -12.228 1.00 95.50 210 ILE A C 1
ATOM 1624 O O . ILE A 1 210 ? 10.155 10.051 -13.114 1.00 95.50 210 ILE A O 1
ATOM 1628 N N . ASP A 1 211 ? 10.556 10.922 -11.092 1.00 93.75 211 ASP A N 1
ATOM 1629 C CA . ASP A 1 211 ? 9.139 11.168 -10.803 1.00 93.75 211 ASP A CA 1
ATOM 1630 C C . ASP A 1 211 ? 8.497 12.099 -11.837 1.00 93.75 211 ASP A C 1
ATOM 1632 O O . ASP A 1 211 ? 7.418 11.798 -12.336 1.00 93.75 211 ASP A O 1
ATOM 1636 N N . ALA A 1 212 ? 9.205 13.141 -12.288 1.00 93.69 212 ALA A N 1
ATOM 1637 C CA . ALA A 1 212 ? 8.700 14.023 -13.341 1.00 93.69 212 ALA A CA 1
ATOM 1638 C C . ALA A 1 212 ? 8.527 13.291 -14.685 1.00 93.69 212 ALA A C 1
ATOM 1640 O O . ALA A 1 212 ? 7.570 13.547 -15.418 1.00 93.69 212 ALA A O 1
ATOM 1641 N N . LEU A 1 213 ? 9.433 12.362 -15.015 1.00 95.81 213 LEU A N 1
ATOM 1642 C CA . LEU A 1 213 ? 9.311 11.530 -16.215 1.00 95.81 213 LEU A CA 1
ATOM 1643 C C . LEU A 1 213 ? 8.138 10.550 -16.100 1.00 95.81 213 LEU A C 1
ATOM 1645 O O . LEU A 1 213 ? 7.387 10.378 -17.062 1.00 95.81 213 LEU A O 1
ATOM 1649 N N . LEU A 1 214 ? 7.952 9.920 -14.938 1.00 96.25 214 LEU A N 1
ATOM 1650 C CA . LEU A 1 214 ? 6.820 9.028 -14.697 1.00 96.25 214 LEU A CA 1
ATOM 1651 C C . LEU A 1 214 ? 5.495 9.794 -14.729 1.00 96.25 214 LEU A C 1
ATOM 1653 O O . LEU A 1 214 ? 4.549 9.317 -15.354 1.00 96.25 214 LEU A O 1
ATOM 1657 N N . ASP A 1 215 ? 5.427 10.995 -14.165 1.00 93.75 215 ASP A N 1
ATOM 1658 C CA . ASP A 1 215 ? 4.230 11.834 -14.221 1.00 93.75 215 ASP A CA 1
ATOM 1659 C C . ASP A 1 215 ? 3.897 12.252 -15.659 1.00 93.75 215 ASP A C 1
ATOM 1661 O O . ASP A 1 215 ? 2.763 12.089 -16.118 1.00 93.75 215 ASP A O 1
ATOM 1665 N N . ALA A 1 216 ? 4.897 12.706 -16.418 1.00 94.75 216 ALA A N 1
ATOM 1666 C CA . ALA A 1 216 ? 4.701 13.134 -17.799 1.00 94.75 216 ALA A CA 1
ATOM 1667 C C . ALA A 1 216 ? 4.354 11.973 -18.747 1.00 94.75 216 ALA A C 1
ATOM 1669 O O . ALA A 1 216 ? 3.579 12.153 -19.694 1.00 94.75 216 ALA A O 1
ATOM 1670 N N . HIS A 1 217 ? 4.931 10.784 -18.525 1.00 96.44 217 HIS A N 1
ATOM 1671 C CA . HIS A 1 217 ? 4.871 9.697 -19.501 1.00 96.44 217 HIS A CA 1
ATOM 1672 C C . HIS A 1 217 ? 4.042 8.483 -19.091 1.00 96.44 217 HIS A C 1
ATOM 1674 O O . HIS A 1 217 ? 3.431 7.884 -19.977 1.00 96.44 217 HIS A O 1
ATOM 1680 N N . LEU A 1 218 ? 3.986 8.136 -17.804 1.00 96.25 218 LEU A N 1
ATOM 1681 C CA . LEU A 1 218 ? 3.302 6.946 -17.291 1.00 96.25 218 LEU A CA 1
ATOM 1682 C C . LEU A 1 218 ? 1.969 7.280 -16.598 1.00 96.25 218 LEU A C 1
ATOM 1684 O O . LEU A 1 218 ? 0.974 6.589 -16.830 1.00 96.25 218 LEU A O 1
ATOM 1688 N N . ALA A 1 219 ? 1.909 8.348 -15.797 1.00 93.19 219 ALA A N 1
ATOM 1689 C CA . ALA A 1 219 ? 0.725 8.693 -15.001 1.00 93.19 219 ALA A CA 1
ATOM 1690 C C . ALA A 1 219 ? -0.494 9.088 -15.849 1.00 93.19 219 ALA A C 1
ATOM 1692 O O . ALA A 1 219 ? -1.628 8.928 -15.406 1.00 93.19 219 ALA A O 1
ATOM 1693 N N . ARG A 1 220 ? -0.279 9.536 -17.090 1.00 91.88 220 ARG A N 1
ATOM 1694 C CA . ARG A 1 220 ? -1.341 9.800 -18.078 1.00 91.88 220 ARG A CA 1
ATOM 1695 C C . ARG A 1 220 ? -2.037 8.549 -18.628 1.00 91.88 220 ARG A C 1
ATOM 1697 O O . ARG A 1 220 ? -2.956 8.684 -19.421 1.00 91.88 220 ARG A O 1
ATOM 1704 N N . HIS A 1 221 ? -1.555 7.359 -18.274 1.00 92.44 221 HIS A N 1
ATOM 1705 C CA . HIS A 1 221 ? -2.099 6.073 -18.707 1.00 92.44 221 HIS A CA 1
ATOM 1706 C C . HIS A 1 221 ? -2.667 5.294 -17.514 1.00 92.44 221 HIS A C 1
ATOM 1708 O O . HIS A 1 221 ? -2.431 4.097 -17.384 1.00 92.44 221 HIS A O 1
ATOM 1714 N N . ARG A 1 222 ? -3.361 5.967 -16.589 1.00 87.56 222 ARG A N 1
ATOM 1715 C CA . ARG A 1 222 ? -3.987 5.317 -15.418 1.00 87.56 222 ARG A CA 1
ATOM 1716 C C . ARG A 1 222 ? -5.255 4.544 -15.783 1.00 87.56 222 ARG A C 1
ATOM 1718 O O . ARG A 1 222 ? -5.636 3.630 -15.066 1.00 87.56 222 ARG A O 1
ATOM 1725 N N . GLU A 1 223 ? -5.882 4.890 -16.900 1.00 87.25 223 GLU A N 1
ATOM 1726 C CA . GLU A 1 223 ? -7.119 4.295 -17.412 1.00 87.25 223 GLU A CA 1
ATOM 1727 C C . GLU A 1 223 ? -6.906 3.010 -18.225 1.00 87.25 223 GLU A C 1
ATOM 1729 O O . GLU A 1 223 ? -7.868 2.386 -18.668 1.00 87.25 223 GLU A O 1
ATOM 1734 N N . ARG A 1 224 ? -5.649 2.619 -18.455 1.00 91.12 224 ARG A N 1
ATOM 1735 C CA . ARG A 1 224 ? -5.289 1.428 -19.229 1.00 91.12 224 ARG A CA 1
ATOM 1736 C C . ARG A 1 224 ? -4.030 0.771 -18.661 1.00 91.12 224 ARG A C 1
ATOM 1738 O O . ARG A 1 224 ? -3.291 1.419 -17.922 1.00 91.12 224 ARG A O 1
ATOM 1745 N N . PRO A 1 225 ? -3.718 -0.483 -19.023 1.00 95.19 225 PRO A N 1
ATOM 1746 C CA . PRO A 1 225 ? -2.484 -1.094 -18.566 1.00 95.19 225 PRO A CA 1
ATOM 1747 C C . PRO A 1 225 ? -1.251 -0.356 -19.086 1.00 95.19 225 PRO A C 1
ATOM 1749 O O . PRO A 1 225 ? -1.072 -0.210 -20.299 1.00 95.19 225 PRO A O 1
ATOM 1752 N N . ALA A 1 226 ? -0.399 0.087 -18.162 1.00 97.12 226 ALA A N 1
ATOM 1753 C CA . ALA A 1 226 ? 0.843 0.776 -18.477 1.00 97.12 226 ALA A CA 1
ATOM 1754 C C . ALA A 1 226 ? 1.916 0.578 -17.399 1.00 97.12 226 ALA A C 1
ATOM 1756 O O . ALA A 1 226 ? 1.626 0.642 -16.205 1.00 97.12 226 ALA A O 1
ATOM 1757 N N . PHE A 1 227 ? 3.166 0.386 -17.816 1.00 98.12 227 PHE A N 1
ATOM 1758 C CA . PHE A 1 227 ? 4.333 0.355 -16.928 1.00 98.12 227 PHE A CA 1
ATOM 1759 C C . PHE A 1 227 ? 5.544 0.978 -17.627 1.00 98.12 227 PHE A C 1
ATOM 1761 O O . PHE A 1 227 ? 5.524 1.190 -18.839 1.00 98.12 227 PHE A O 1
ATOM 1768 N N . ALA A 1 228 ? 6.601 1.271 -16.873 1.00 98.50 228 ALA A N 1
ATOM 1769 C CA . ALA A 1 228 ? 7.867 1.721 -17.440 1.00 98.50 228 ALA A CA 1
ATOM 1770 C C . ALA A 1 228 ? 9.017 0.797 -17.035 1.00 98.50 228 ALA A C 1
ATOM 1772 O O . ALA A 1 228 ? 8.990 0.228 -15.945 1.00 98.50 228 ALA A O 1
ATOM 1773 N N . ALA A 1 229 ? 10.022 0.665 -17.896 1.00 98.44 229 ALA A N 1
ATOM 1774 C CA . ALA A 1 229 ? 11.217 -0.138 -17.675 1.00 98.44 229 ALA A CA 1
ATOM 1775 C C . ALA A 1 229 ? 12.484 0.704 -17.886 1.00 98.44 229 ALA A C 1
ATOM 1777 O O . ALA A 1 229 ? 12.587 1.431 -18.875 1.00 98.44 229 ALA A O 1
ATOM 1778 N N . ASP A 1 230 ? 13.444 0.580 -16.974 1.00 97.94 230 ASP A N 1
ATOM 1779 C CA . ASP A 1 230 ? 14.731 1.283 -16.992 1.00 97.94 230 ASP A CA 1
ATOM 1780 C C . ASP A 1 230 ? 15.867 0.293 -16.744 1.00 97.94 230 ASP A C 1
ATOM 1782 O O . ASP A 1 230 ? 15.905 -0.369 -15.706 1.00 97.94 230 ASP A O 1
ATOM 1786 N N . ALA A 1 231 ? 16.767 0.186 -17.720 1.00 96.88 231 ALA A N 1
ATOM 1787 C CA . ALA A 1 231 ? 17.946 -0.678 -17.677 1.00 96.88 231 ALA A CA 1
ATOM 1788 C C . ALA A 1 231 ? 19.235 0.100 -17.344 1.00 96.88 231 ALA A C 1
ATOM 1790 O O . ALA A 1 231 ? 20.327 -0.448 -17.460 1.00 96.88 231 ALA A O 1
ATOM 1791 N N . GLY A 1 232 ? 19.126 1.383 -16.975 1.00 95.19 232 GLY A N 1
ATOM 1792 C CA . GLY A 1 232 ? 20.271 2.245 -16.675 1.00 95.19 232 GLY A CA 1
ATOM 1793 C C . GLY A 1 232 ? 21.012 2.737 -17.918 1.00 95.19 232 GLY A C 1
ATOM 1794 O O . GLY A 1 232 ? 22.042 3.388 -17.795 1.00 95.19 232 GLY A O 1
ATOM 1795 N N . ASP A 1 233 ? 20.482 2.474 -19.114 1.00 94.44 233 ASP A N 1
ATOM 1796 C CA . ASP A 1 233 ? 21.077 2.820 -20.412 1.00 94.44 233 ASP A CA 1
ATOM 1797 C C . ASP A 1 233 ? 20.731 4.245 -20.885 1.00 94.44 233 ASP A C 1
ATOM 1799 O O . ASP A 1 233 ? 20.899 4.587 -22.055 1.00 94.44 233 ASP A O 1
ATOM 1803 N N . GLY A 1 234 ? 20.211 5.083 -19.984 1.00 95.50 234 GLY A N 1
ATOM 1804 C CA . GLY A 1 234 ? 19.767 6.438 -20.304 1.00 95.50 234 GLY A CA 1
ATOM 1805 C C . GLY A 1 234 ? 18.438 6.503 -21.061 1.00 95.50 234 GLY A C 1
ATOM 1806 O O . GLY A 1 234 ? 18.071 7.578 -21.537 1.00 95.50 234 GLY A O 1
ATOM 1807 N N . THR A 1 235 ? 17.703 5.389 -21.170 1.00 96.56 235 THR A N 1
ATOM 1808 C CA . THR A 1 235 ? 16.409 5.321 -21.863 1.00 96.56 235 THR A CA 1
ATOM 1809 C C . THR A 1 235 ? 15.335 4.705 -20.971 1.00 96.56 235 THR A C 1
ATOM 1811 O O . THR A 1 235 ? 15.438 3.563 -20.527 1.00 96.56 235 THR A O 1
ATOM 1814 N N . LEU A 1 236 ? 14.238 5.435 -20.773 1.00 97.81 236 LEU A N 1
ATOM 1815 C CA . LEU A 1 236 ? 13.036 4.918 -20.127 1.00 97.81 236 LEU A CA 1
ATOM 1816 C C . LEU A 1 236 ? 12.089 4.345 -21.190 1.00 97.81 236 LEU A C 1
ATOM 1818 O O . LEU A 1 236 ? 11.662 5.048 -22.106 1.00 97.81 236 LEU A O 1
ATOM 1822 N N . ARG A 1 237 ? 11.740 3.064 -21.072 1.00 98.12 237 ARG A N 1
ATOM 1823 C CA . ARG A 1 237 ? 10.810 2.383 -21.987 1.00 98.12 237 ARG A CA 1
ATOM 1824 C C . ARG A 1 237 ? 9.418 2.371 -21.380 1.00 98.12 237 ARG A C 1
ATOM 1826 O O . ARG A 1 237 ? 9.214 1.757 -20.340 1.00 98.12 237 ARG A O 1
ATOM 1833 N N . ILE A 1 238 ? 8.467 3.037 -22.021 1.00 98.19 238 ILE A N 1
ATOM 1834 C CA . ILE A 1 238 ? 7.065 3.100 -21.601 1.00 98.19 238 ILE A CA 1
ATOM 1835 C C . ILE A 1 238 ? 6.269 2.067 -22.385 1.00 98.19 238 ILE A C 1
ATOM 1837 O O . ILE A 1 238 ? 6.250 2.094 -23.616 1.00 98.19 238 ILE A O 1
ATOM 1841 N N . PHE A 1 239 ? 5.585 1.187 -21.666 1.00 98.19 239 PHE A N 1
ATOM 1842 C CA . PHE A 1 239 ? 4.728 0.152 -22.221 1.00 98.19 239 PHE A CA 1
ATOM 1843 C C . PHE A 1 239 ? 3.274 0.517 -21.964 1.00 98.19 239 PHE A C 1
ATOM 1845 O O . PHE A 1 239 ? 2.910 0.843 -20.836 1.00 98.19 239 PHE A O 1
ATOM 1852 N N . THR A 1 240 ? 2.439 0.441 -22.997 1.00 96.75 240 THR A N 1
ATOM 1853 C CA . THR A 1 240 ? 0.990 0.654 -22.891 1.00 96.75 240 THR A CA 1
ATOM 1854 C C . THR A 1 240 ? 0.229 -0.421 -23.653 1.00 96.75 240 THR A C 1
ATOM 1856 O O . THR A 1 240 ? 0.707 -0.944 -24.659 1.00 96.75 240 THR A O 1
ATOM 1859 N N . ARG A 1 241 ? -0.978 -0.737 -23.192 1.00 93.38 241 ARG A N 1
ATOM 1860 C CA . ARG A 1 241 ? -1.903 -1.649 -23.871 1.00 93.38 241 ARG A CA 1
ATOM 1861 C C . ARG A 1 241 ? -3.272 -0.974 -23.998 1.00 93.38 241 ARG A C 1
ATOM 1863 O O . ARG A 1 241 ? -3.705 -0.338 -23.040 1.00 93.38 241 ARG A O 1
ATOM 1870 N N . PRO A 1 242 ? -3.963 -1.069 -25.150 1.00 84.44 242 PRO A N 1
ATOM 1871 C CA . PRO A 1 242 ? -5.209 -0.334 -25.384 1.00 84.44 242 PRO A CA 1
ATOM 1872 C C . PRO A 1 242 ? -6.357 -0.748 -24.457 1.00 84.44 242 PRO A C 1
ATOM 1874 O O . PRO A 1 242 ? -7.125 0.113 -24.046 1.00 84.44 242 PRO A O 1
ATOM 1877 N N . HIS A 1 243 ? -6.467 -2.031 -24.104 1.00 71.62 243 HIS A N 1
ATOM 1878 C CA . HIS A 1 243 ? -7.437 -2.511 -23.121 1.00 71.62 243 HIS A CA 1
ATOM 1879 C C . HIS A 1 243 ? -6.966 -3.846 -22.534 1.00 71.62 243 HIS A C 1
ATOM 1881 O O . HIS A 1 243 ? -6.532 -4.741 -23.266 1.00 71.62 243 HIS A O 1
ATOM 1887 N N . ALA A 1 244 ? -7.082 -3.992 -21.217 1.00 68.88 244 ALA A N 1
ATOM 1888 C CA . ALA A 1 244 ? -7.193 -5.289 -20.559 1.00 68.88 244 ALA A CA 1
ATOM 1889 C C . ALA A 1 244 ? -8.186 -5.153 -19.401 1.00 68.88 244 ALA A C 1
ATOM 1891 O O . ALA A 1 244 ? -8.203 -4.117 -18.746 1.00 68.88 244 ALA A O 1
ATOM 1892 N N . GLU A 1 245 ? -9.022 -6.164 -19.174 1.00 79.94 245 GLU A N 1
ATOM 1893 C CA . GLU A 1 245 ? -9.832 -6.247 -17.944 1.00 79.94 245 GLU A CA 1
ATOM 1894 C C . GLU A 1 245 ? -8.948 -6.500 -16.708 1.00 79.94 245 GLU A C 1
ATOM 1896 O O . GLU A 1 245 ? -9.324 -6.220 -15.569 1.00 79.94 245 GLU A O 1
ATOM 1901 N N . GLU A 1 246 ? -7.743 -7.020 -16.946 1.00 88.81 246 GLU A N 1
ATOM 1902 C CA . GLU A 1 246 ? -6.781 -7.369 -15.917 1.00 88.81 246 GLU A CA 1
ATOM 1903 C C . GLU A 1 246 ? -5.955 -6.161 -15.457 1.00 88.81 246 GLU A C 1
ATOM 1905 O O . GLU A 1 246 ? -5.590 -5.281 -16.242 1.00 88.81 246 GLU A O 1
ATOM 1910 N N . LEU A 1 247 ? -5.606 -6.144 -14.169 1.00 91.69 247 LEU A N 1
ATOM 1911 C CA . LEU A 1 247 ? -4.782 -5.088 -13.596 1.00 91.69 247 LEU A CA 1
ATOM 1912 C C . LEU A 1 247 ? -3.357 -5.115 -14.150 1.00 91.69 247 LEU A C 1
ATOM 1914 O O . LEU A 1 247 ? -2.710 -6.165 -14.182 1.00 91.69 247 LEU A O 1
ATOM 1918 N N . THR A 1 248 ? -2.801 -3.927 -14.412 1.00 94.19 248 THR A N 1
ATOM 1919 C CA . THR A 1 248 ? -1.386 -3.729 -14.775 1.00 94.19 248 THR A CA 1
ATOM 1920 C C . THR A 1 248 ? -0.446 -4.544 -13.899 1.00 94.19 248 THR A C 1
ATOM 1922 O O . THR A 1 248 ? 0.470 -5.184 -14.396 1.00 94.19 248 THR A O 1
ATOM 1925 N N . ILE A 1 249 ? -0.675 -4.551 -12.584 1.00 93.94 249 ILE A N 1
ATOM 1926 C CA . ILE A 1 249 ? 0.181 -5.253 -11.630 1.00 93.94 249 ILE A CA 1
ATOM 1927 C C . ILE A 1 249 ? 0.242 -6.767 -11.882 1.00 93.94 249 ILE A C 1
ATOM 1929 O O . ILE A 1 249 ? 1.308 -7.371 -11.761 1.00 93.94 249 ILE A O 1
ATOM 1933 N N . ARG A 1 250 ? -0.876 -7.383 -12.269 1.00 93.69 250 ARG A N 1
ATOM 1934 C CA . ARG A 1 250 ? -0.947 -8.815 -12.571 1.00 93.69 250 ARG A CA 1
ATOM 1935 C C . ARG A 1 250 ? -0.374 -9.135 -13.937 1.00 93.69 250 ARG A C 1
ATOM 1937 O O . ARG A 1 250 ? 0.325 -10.138 -14.068 1.00 93.69 250 ARG A O 1
ATOM 1944 N N . LEU A 1 251 ? -0.592 -8.261 -14.916 1.00 94.94 251 LEU A N 1
ATOM 1945 C CA . LEU A 1 251 ? 0.039 -8.383 -16.229 1.00 94.94 251 LEU A CA 1
ATOM 1946 C C . LEU A 1 251 ? 1.562 -8.248 -16.121 1.00 94.94 251 LEU A C 1
ATOM 1948 O O . LEU A 1 251 ? 2.291 -9.066 -16.661 1.00 94.94 251 LEU A O 1
ATOM 1952 N N . VAL A 1 252 ? 2.061 -7.284 -15.344 1.00 96.44 252 VAL A N 1
ATOM 1953 C CA . VAL A 1 252 ? 3.500 -7.144 -15.084 1.00 96.44 252 VAL A CA 1
ATOM 1954 C C . VAL A 1 252 ? 4.038 -8.372 -14.353 1.00 96.44 252 VAL A C 1
ATOM 1956 O O . VAL A 1 252 ? 5.084 -8.883 -14.732 1.00 96.44 252 VAL A O 1
ATOM 1959 N N . HIS A 1 253 ? 3.335 -8.895 -13.344 1.00 95.50 253 HIS A N 1
ATOM 1960 C CA . HIS A 1 253 ? 3.773 -10.112 -12.647 1.00 95.50 253 HIS A CA 1
ATOM 1961 C C . HIS A 1 253 ? 3.869 -11.322 -13.591 1.00 95.50 253 HIS A C 1
ATOM 1963 O O . HIS A 1 253 ? 4.898 -11.988 -13.636 1.00 95.50 253 HIS A O 1
ATOM 1969 N N . SER A 1 254 ? 2.819 -11.582 -14.370 1.00 94.75 254 SER A N 1
ATOM 1970 C CA . SER A 1 254 ? 2.719 -12.774 -15.222 1.00 94.75 254 SER A CA 1
ATOM 1971 C C . SER A 1 254 ? 3.482 -12.652 -16.543 1.00 94.75 254 SER A C 1
ATOM 1973 O O . SER A 1 254 ? 4.308 -13.507 -16.852 1.00 94.75 254 SER A O 1
ATOM 1975 N N . GLU A 1 255 ? 3.243 -11.595 -17.319 1.00 95.81 255 GLU A N 1
ATOM 1976 C CA . GLU A 1 255 ? 3.814 -11.423 -18.658 1.00 95.81 255 GLU A CA 1
ATOM 1977 C C . GLU A 1 255 ? 5.246 -10.876 -18.599 1.00 95.81 255 GLU A C 1
ATOM 1979 O O . GLU A 1 255 ? 6.094 -11.319 -19.368 1.00 95.81 255 GLU A O 1
ATOM 1984 N N . VAL A 1 256 ? 5.553 -9.953 -17.676 1.00 96.88 256 VAL A N 1
ATOM 1985 C CA . VAL A 1 256 ? 6.887 -9.328 -17.606 1.00 96.88 256 VAL A CA 1
ATOM 1986 C C . VAL A 1 256 ? 7.837 -10.135 -16.729 1.00 96.88 256 VAL A C 1
ATOM 1988 O O . VAL A 1 256 ? 8.830 -10.643 -17.245 1.00 96.88 256 VAL A O 1
ATOM 1991 N N . ILE A 1 257 ? 7.569 -10.288 -15.425 1.00 96.81 257 ILE A N 1
ATOM 1992 C CA . ILE A 1 257 ? 8.527 -11.000 -14.556 1.00 96.81 257 ILE A CA 1
ATOM 1993 C C . ILE A 1 257 ? 8.523 -12.505 -14.852 1.00 96.81 257 ILE A C 1
ATOM 1995 O O . ILE A 1 257 ? 9.593 -13.078 -15.033 1.00 96.81 257 ILE A O 1
ATOM 1999 N N . GLY A 1 258 ? 7.350 -13.122 -15.011 1.00 96.00 258 GLY A N 1
ATOM 2000 C CA . GLY A 1 258 ? 7.251 -14.527 -15.411 1.00 96.00 258 GLY A CA 1
ATOM 2001 C C . GLY A 1 258 ? 7.648 -14.765 -16.872 1.00 96.00 258 GLY A C 1
ATOM 2002 O O . GLY A 1 258 ? 8.554 -15.546 -17.150 1.00 96.00 258 GLY A O 1
ATOM 2003 N N . GLY A 1 259 ? 6.984 -14.088 -17.811 1.00 95.06 259 GLY A N 1
ATOM 2004 C CA . GLY A 1 259 ? 7.136 -14.348 -19.248 1.00 95.06 259 GLY A CA 1
ATOM 2005 C C . GLY A 1 259 ? 8.432 -13.818 -19.864 1.00 95.06 259 GLY A C 1
ATOM 2006 O O . GLY A 1 259 ? 9.145 -14.562 -20.538 1.00 95.06 259 GLY A O 1
ATOM 2007 N N . VAL A 1 260 ? 8.760 -12.540 -19.650 1.00 96.06 260 VAL A N 1
ATOM 2008 C CA . VAL A 1 260 ? 9.965 -11.934 -20.243 1.00 96.06 260 VAL A CA 1
ATOM 2009 C C . VAL A 1 260 ? 11.222 -12.318 -19.472 1.00 96.06 260 VAL A C 1
ATOM 2011 O O . VAL A 1 260 ? 12.219 -12.677 -20.102 1.00 96.06 260 VAL A O 1
ATOM 2014 N N . LEU A 1 261 ? 11.187 -12.225 -18.139 1.00 96.19 261 LEU A N 1
ATOM 2015 C CA . LEU A 1 261 ? 12.369 -12.416 -17.290 1.00 96.19 261 LEU A CA 1
ATOM 2016 C C . LEU A 1 261 ? 12.555 -13.862 -16.810 1.00 96.19 261 LEU A C 1
ATOM 2018 O O . LEU A 1 261 ? 13.631 -14.191 -16.316 1.00 96.19 261 LEU A O 1
ATOM 2022 N N . GLY A 1 262 ? 11.545 -14.727 -16.956 1.00 95.56 262 GLY A N 1
ATOM 2023 C CA . GLY A 1 262 ? 11.625 -16.126 -16.526 1.00 95.56 262 GLY A CA 1
ATOM 2024 C C . GLY A 1 262 ? 11.677 -16.305 -15.005 1.00 95.56 262 GLY A C 1
ATOM 2025 O O . GLY A 1 262 ? 12.184 -17.319 -14.532 1.00 95.56 262 GLY A O 1
ATOM 2026 N N . LEU A 1 263 ? 11.206 -15.320 -14.233 1.00 95.50 263 LEU A N 1
ATOM 2027 C CA . LEU A 1 263 ? 11.225 -15.341 -12.771 1.00 95.50 263 LEU A CA 1
ATOM 2028 C C . LEU A 1 263 ? 9.879 -15.842 -12.243 1.00 95.50 263 LEU A C 1
ATOM 2030 O O . LEU A 1 263 ? 8.869 -15.144 -12.317 1.00 95.50 263 LEU A O 1
ATOM 2034 N N . ASP A 1 264 ? 9.869 -17.055 -11.697 1.00 93.31 264 ASP A N 1
ATOM 2035 C CA . ASP A 1 264 ? 8.682 -17.633 -11.073 1.00 93.31 264 ASP A CA 1
ATOM 2036 C C . ASP A 1 264 ? 8.451 -17.109 -9.642 1.00 93.31 264 ASP A C 1
ATOM 2038 O O . ASP A 1 264 ? 9.276 -16.412 -9.046 1.00 93.31 264 ASP A O 1
ATOM 2042 N N . ASP A 1 265 ? 7.316 -17.476 -9.045 1.00 90.50 265 ASP A N 1
ATOM 2043 C CA . ASP A 1 265 ? 6.966 -17.049 -7.688 1.00 90.50 265 ASP A CA 1
ATOM 2044 C C . ASP A 1 265 ? 7.997 -17.471 -6.621 1.00 90.50 265 ASP A C 1
ATOM 2046 O O . ASP A 1 265 ? 8.067 -16.835 -5.566 1.00 90.50 265 ASP A O 1
ATOM 2050 N N . ALA A 1 266 ? 8.763 -18.547 -6.844 1.00 90.75 266 ALA A N 1
ATOM 2051 C CA . ALA A 1 266 ? 9.811 -18.977 -5.921 1.00 90.75 266 ALA A CA 1
ATOM 2052 C C . ALA A 1 266 ? 11.020 -18.043 -6.007 1.00 90.75 266 ALA A C 1
ATOM 2054 O O . ALA A 1 266 ? 11.426 -17.498 -4.984 1.00 90.75 266 ALA A O 1
ATOM 2055 N N . ALA A 1 267 ? 11.495 -17.741 -7.216 1.00 93.62 267 ALA A N 1
ATOM 2056 C CA . ALA A 1 267 ? 12.575 -16.787 -7.442 1.00 93.62 267 ALA A CA 1
ATOM 2057 C C . ALA A 1 267 ? 12.240 -15.397 -6.877 1.00 93.62 267 ALA A C 1
ATOM 2059 O O . ALA A 1 267 ? 13.075 -14.763 -6.228 1.00 93.62 267 ALA A O 1
ATOM 2060 N N . VAL A 1 268 ? 10.999 -14.925 -7.062 1.00 92.06 268 VAL A N 1
ATOM 2061 C CA . VAL A 1 268 ? 10.555 -13.636 -6.505 1.00 92.06 268 VAL A CA 1
ATOM 2062 C C . VAL A 1 268 ? 10.569 -13.673 -4.965 1.00 92.06 268 VAL A C 1
ATOM 2064 O O . VAL A 1 268 ? 10.968 -12.689 -4.342 1.00 92.06 268 VAL A O 1
ATOM 2067 N N . ARG A 1 269 ? 10.185 -14.791 -4.327 1.00 88.81 269 ARG A N 1
ATOM 2068 C CA . ARG A 1 269 ? 10.294 -14.959 -2.860 1.00 88.81 269 ARG A CA 1
ATOM 2069 C C . ARG A 1 269 ? 11.742 -15.020 -2.373 1.00 88.81 269 ARG A C 1
ATOM 2071 O O . ARG A 1 269 ? 12.024 -14.479 -1.306 1.00 88.81 269 ARG A O 1
ATOM 2078 N N . ASP A 1 270 ? 12.633 -15.608 -3.163 1.00 91.06 270 ASP A N 1
ATOM 2079 C CA . ASP A 1 270 ? 14.058 -15.761 -2.847 1.00 91.06 270 ASP A CA 1
ATOM 2080 C C . ASP A 1 270 ? 14.884 -14.496 -3.158 1.00 91.06 270 ASP A C 1
ATOM 2082 O O . ASP A 1 270 ? 16.105 -14.478 -3.006 1.00 91.06 270 ASP A O 1
ATOM 2086 N N . GLY A 1 271 ? 14.219 -13.401 -3.548 1.00 92.94 271 GLY A N 1
ATOM 2087 C CA . GLY A 1 271 ? 14.837 -12.084 -3.693 1.00 92.94 271 GLY A CA 1
ATOM 2088 C C . GLY A 1 271 ? 15.330 -11.751 -5.101 1.00 92.94 271 GLY A C 1
ATOM 2089 O O . GLY A 1 271 ? 16.038 -10.757 -5.264 1.00 92.94 271 GLY A O 1
ATOM 2090 N N . ALA A 1 272 ? 14.927 -12.509 -6.129 1.00 95.75 272 ALA A N 1
ATOM 2091 C CA . ALA A 1 272 ? 15.190 -12.142 -7.527 1.00 95.75 272 ALA A CA 1
ATOM 2092 C C . ALA A 1 272 ? 14.500 -10.825 -7.934 1.00 95.75 272 ALA A C 1
ATOM 2094 O O . ALA A 1 272 ? 14.900 -10.186 -8.905 1.00 95.75 272 ALA A O 1
ATOM 2095 N N . VAL A 1 273 ? 13.484 -10.400 -7.173 1.00 97.00 273 VAL A N 1
ATOM 2096 C CA . VAL A 1 273 ? 12.819 -9.104 -7.316 1.00 97.00 273 VAL A CA 1
ATOM 2097 C C . VAL A 1 273 ? 12.784 -8.396 -5.966 1.00 97.00 273 VAL A C 1
ATOM 2099 O O . VAL A 1 273 ? 12.284 -8.923 -4.973 1.00 97.00 273 VAL A O 1
ATOM 2102 N N . VAL A 1 274 ? 13.278 -7.163 -5.943 1.00 96.81 274 VAL A N 1
ATOM 2103 C CA . VAL A 1 274 ? 13.267 -6.271 -4.785 1.00 96.81 274 VAL A CA 1
ATOM 2104 C C . VAL A 1 274 ? 12.194 -5.204 -4.975 1.00 96.81 274 VAL A C 1
ATOM 2106 O O . VAL A 1 274 ? 12.056 -4.614 -6.042 1.00 96.81 274 VAL A O 1
ATOM 2109 N N . PHE A 1 275 ? 11.440 -4.924 -3.918 1.00 96.44 275 PHE A N 1
ATOM 2110 C CA . PHE A 1 275 ? 10.317 -3.991 -3.947 1.00 96.44 275 PHE 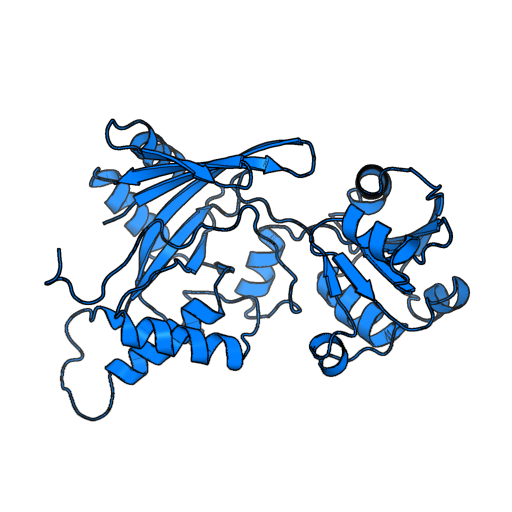A CA 1
ATOM 2111 C C . PHE A 1 275 ? 10.722 -2.627 -3.377 1.00 96.44 275 PHE A C 1
ATOM 2113 O O . PHE A 1 275 ? 11.153 -2.541 -2.224 1.00 96.44 275 PHE A O 1
ATOM 2120 N N . LYS A 1 276 ? 10.569 -1.552 -4.158 1.00 96.06 276 LYS A N 1
ATOM 2121 C CA . LYS A 1 276 ? 10.930 -0.178 -3.764 1.00 96.06 276 LYS A CA 1
ATOM 2122 C C . LYS A 1 276 ? 9.702 0.732 -3.788 1.00 96.06 276 LYS A C 1
ATOM 2124 O O . LYS A 1 276 ? 8.905 0.680 -4.713 1.00 96.06 276 LYS A O 1
ATOM 2129 N N . LYS A 1 277 ? 9.540 1.562 -2.757 1.00 94.25 277 LYS A N 1
ATOM 2130 C CA . LYS A 1 277 ? 8.394 2.483 -2.597 1.00 94.25 277 LYS A CA 1
ATOM 2131 C C . LYS A 1 277 ? 8.639 3.886 -3.168 1.00 94.25 277 LYS A C 1
ATOM 2133 O O . LYS A 1 277 ? 7.707 4.672 -3.214 1.00 94.25 277 LYS A O 1
ATOM 2138 N N . SER A 1 278 ? 9.883 4.192 -3.533 1.00 94.50 278 SER A N 1
ATOM 2139 C CA . SER A 1 278 ? 10.287 5.434 -4.198 1.00 94.50 278 SER A CA 1
ATOM 2140 C C . SER A 1 278 ? 10.849 5.070 -5.566 1.00 94.50 278 SER A C 1
ATOM 2142 O O . SER A 1 278 ? 11.612 4.098 -5.683 1.00 94.50 278 SER A O 1
ATOM 2144 N N . ALA A 1 279 ? 10.435 5.822 -6.585 1.00 96.25 279 ALA A N 1
ATOM 2145 C CA . ALA A 1 279 ? 10.964 5.682 -7.929 1.00 96.25 279 ALA A CA 1
ATOM 2146 C C . ALA A 1 279 ? 12.438 6.097 -7.967 1.00 96.25 279 ALA A C 1
ATOM 2148 O O . ALA A 1 279 ? 13.231 5.410 -8.604 1.00 96.25 279 ALA A O 1
ATOM 2149 N N . GLU A 1 280 ? 12.843 7.128 -7.217 1.00 95.94 280 GLU A N 1
ATOM 2150 C CA . GLU A 1 280 ? 14.245 7.569 -7.163 1.00 95.94 280 GLU A CA 1
ATOM 2151 C C . GLU A 1 280 ? 15.159 6.479 -6.602 1.00 95.94 280 GLU A C 1
ATOM 2153 O O . GLU A 1 280 ? 16.222 6.207 -7.154 1.00 95.94 280 GLU A O 1
ATOM 2158 N N . VAL A 1 281 ? 14.725 5.781 -5.545 1.00 96.69 281 VAL A N 1
ATOM 2159 C CA . VAL A 1 281 ? 15.485 4.650 -4.990 1.00 96.69 281 VAL A CA 1
ATOM 2160 C C . VAL A 1 281 ? 15.568 3.490 -5.989 1.00 96.69 281 VAL A C 1
ATOM 2162 O O . VAL A 1 281 ? 16.573 2.783 -6.016 1.00 96.69 281 VAL A O 1
ATOM 2165 N N . ALA A 1 282 ? 14.533 3.267 -6.805 1.00 97.75 282 ALA A N 1
ATOM 2166 C CA . ALA A 1 282 ? 14.575 2.249 -7.855 1.00 97.75 282 ALA A CA 1
ATOM 2167 C C . ALA A 1 282 ? 15.511 2.648 -9.012 1.00 97.75 282 ALA A C 1
ATOM 2169 O O . ALA A 1 282 ? 16.294 1.812 -9.457 1.00 97.75 282 ALA A O 1
ATOM 2170 N N . ALA A 1 283 ? 15.491 3.915 -9.434 1.00 97.38 283 ALA A N 1
ATOM 2171 C CA . ALA A 1 283 ? 16.385 4.453 -10.459 1.00 97.38 283 ALA A CA 1
ATOM 2172 C C . ALA A 1 283 ? 17.853 4.393 -10.015 1.00 97.38 283 ALA A C 1
ATOM 2174 O O . ALA A 1 283 ? 18.716 3.930 -10.764 1.00 97.38 283 ALA A O 1
ATOM 2175 N N . ARG A 1 284 ? 18.131 4.781 -8.762 1.00 96.88 284 ARG A N 1
ATOM 2176 C CA . ARG A 1 284 ? 19.467 4.672 -8.165 1.00 96.88 284 ARG A CA 1
ATOM 2177 C C . ARG A 1 284 ? 19.966 3.232 -8.151 1.00 96.88 284 ARG A C 1
ATOM 2179 O O . ARG A 1 284 ? 21.128 2.985 -8.457 1.00 96.88 284 ARG A O 1
ATOM 2186 N N . ALA A 1 285 ? 19.089 2.272 -7.856 1.00 97.56 285 ALA A N 1
ATOM 2187 C CA . ALA A 1 285 ? 19.486 0.872 -7.799 1.00 97.56 285 ALA A CA 1
ATOM 2188 C C . ALA A 1 285 ? 20.087 0.376 -9.127 1.00 97.56 285 ALA A C 1
ATOM 2190 O O . ALA A 1 285 ? 21.053 -0.381 -9.118 1.00 97.56 285 ALA A O 1
ATOM 2191 N N . VAL A 1 286 ? 19.543 0.822 -10.263 1.00 96.38 286 VAL A N 1
ATOM 2192 C CA . VAL A 1 286 ? 20.018 0.418 -11.597 1.00 96.38 286 VAL A CA 1
ATOM 2193 C C . VAL A 1 286 ? 21.244 1.221 -12.035 1.00 96.38 286 VAL A C 1
ATOM 2195 O O . VAL A 1 286 ? 22.149 0.680 -12.660 1.00 96.38 286 VAL A O 1
ATOM 2198 N N . ARG A 1 287 ? 21.304 2.508 -11.685 1.00 94.44 287 ARG A N 1
ATOM 2199 C CA . ARG A 1 287 ? 22.361 3.421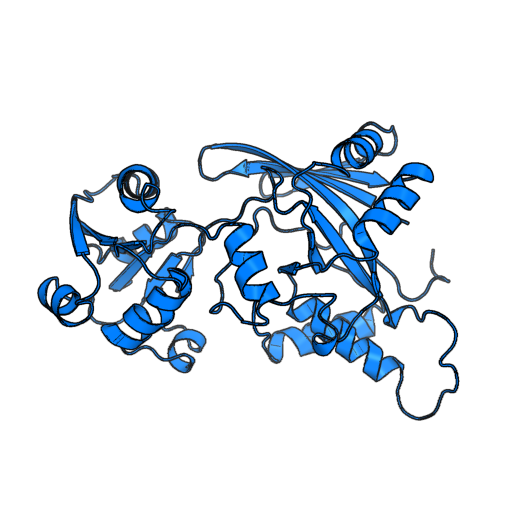 -12.153 1.00 94.44 287 ARG A CA 1
ATOM 2200 C C . ARG A 1 287 ? 23.631 3.385 -11.307 1.00 94.44 287 ARG A C 1
ATOM 2202 O O . ARG A 1 287 ? 24.717 3.572 -11.841 1.00 94.44 287 ARG A O 1
ATOM 2209 N N . GLU A 1 288 ? 23.494 3.149 -10.007 1.00 94.31 288 GLU A N 1
ATOM 2210 C CA . GLU A 1 288 ? 24.590 3.263 -9.037 1.00 94.31 288 GLU A CA 1
ATOM 2211 C C . GLU A 1 288 ? 24.851 1.952 -8.283 1.00 94.31 288 GLU A C 1
ATOM 2213 O O . GLU A 1 288 ? 25.996 1.645 -7.960 1.00 94.31 288 GLU A O 1
ATOM 2218 N N . GLU A 1 289 ? 23.812 1.156 -8.007 1.00 95.69 289 GLU A N 1
ATOM 2219 C CA . GLU A 1 289 ? 23.921 -0.037 -7.145 1.00 95.69 289 GLU A CA 1
ATOM 2220 C C . GLU A 1 289 ? 24.068 -1.354 -7.943 1.00 95.69 289 GLU A C 1
ATOM 2222 O O . GLU A 1 289 ? 24.137 -2.435 -7.356 1.00 95.69 289 GLU A O 1
ATOM 2227 N N . GLY A 1 290 ? 24.142 -1.276 -9.278 1.00 94.25 290 GLY A N 1
ATOM 2228 C CA . GLY A 1 290 ? 24.414 -2.414 -10.165 1.00 94.25 290 GLY A CA 1
ATOM 2229 C C . GLY A 1 290 ? 23.233 -3.359 -10.411 1.00 94.25 290 GLY A C 1
ATOM 2230 O O . GLY A 1 290 ? 23.448 -4.479 -10.877 1.00 94.25 290 GLY A O 1
ATOM 2231 N N . ALA A 1 291 ? 22.000 -2.945 -10.103 1.00 97.75 291 ALA A N 1
ATOM 2232 C CA . ALA A 1 291 ? 20.811 -3.694 -10.499 1.00 97.75 291 ALA A CA 1
ATOM 2233 C C . ALA A 1 291 ? 20.634 -3.670 -12.025 1.00 97.75 291 ALA A C 1
ATOM 2235 O O . ALA A 1 291 ? 20.973 -2.694 -12.685 1.00 97.75 291 ALA A O 1
ATOM 2236 N N . SER A 1 292 ? 20.069 -4.730 -12.598 1.00 97.44 292 SER A N 1
ATOM 2237 C CA . SER A 1 292 ? 19.951 -4.857 -14.053 1.00 97.44 292 SER A CA 1
ATOM 2238 C C . SER A 1 292 ? 18.727 -4.153 -14.635 1.00 97.44 292 SER A C 1
ATOM 2240 O O . SER A 1 292 ? 18.735 -3.783 -15.804 1.00 97.44 292 SER A O 1
ATOM 2242 N N . LEU A 1 293 ? 17.639 -4.033 -13.868 1.00 98.44 293 LEU A N 1
ATOM 2243 C CA . LEU A 1 293 ? 16.376 -3.497 -14.377 1.00 98.44 293 LEU A CA 1
ATOM 2244 C C . LEU A 1 293 ? 15.500 -2.940 -13.251 1.00 98.44 293 LEU A C 1
ATOM 2246 O O . LEU A 1 293 ? 15.333 -3.588 -12.217 1.00 98.44 293 LEU A O 1
ATOM 2250 N N . ALA A 1 294 ? 14.866 -1.795 -13.487 1.00 98.50 294 ALA A N 1
ATOM 2251 C CA . ALA A 1 294 ? 13.770 -1.269 -12.681 1.00 98.50 294 ALA A CA 1
ATOM 2252 C C . ALA A 1 294 ? 12.472 -1.246 -13.497 1.00 98.50 294 ALA A C 1
ATOM 2254 O O . ALA A 1 294 ? 12.457 -0.832 -14.655 1.00 98.50 294 ALA A O 1
ATOM 2255 N N . LEU A 1 295 ? 11.373 -1.679 -12.878 1.00 98.62 295 LEU A N 1
ATOM 2256 C CA . LEU A 1 295 ? 10.015 -1.587 -13.402 1.00 98.62 295 LEU A CA 1
ATOM 2257 C C . LEU A 1 295 ? 9.203 -0.619 -12.539 1.00 98.62 295 LEU A C 1
ATOM 2259 O O . LEU A 1 295 ? 8.995 -0.860 -11.341 1.00 98.62 295 LEU A O 1
ATOM 2263 N N . TYR A 1 296 ? 8.695 0.439 -13.162 1.00 98.44 296 TYR A N 1
ATOM 2264 C CA . TYR A 1 296 ? 7.852 1.445 -12.528 1.00 98.44 296 TYR A CA 1
ATOM 2265 C C . TYR A 1 296 ? 6.388 1.231 -12.882 1.00 98.44 296 TYR A C 1
ATOM 2267 O O . TYR A 1 296 ? 6.054 0.804 -13.986 1.00 98.44 296 TYR A O 1
ATOM 2275 N N . LEU A 1 297 ? 5.510 1.546 -11.933 1.00 97.06 297 LEU A N 1
ATOM 2276 C CA . LEU A 1 297 ? 4.079 1.314 -12.038 1.00 97.06 297 LEU A CA 1
ATOM 2277 C C . LEU A 1 297 ? 3.311 2.557 -11.625 1.00 97.06 297 LEU A C 1
ATOM 2279 O O . LEU A 1 297 ? 3.755 3.289 -10.740 1.00 97.06 297 LEU A O 1
ATOM 2283 N N . ASN A 1 298 ? 2.112 2.695 -12.179 1.00 95.25 298 ASN A N 1
ATOM 2284 C CA . ASN A 1 298 ? 1.070 3.511 -11.576 1.00 95.25 298 ASN A CA 1
ATOM 2285 C C . ASN A 1 298 ? 0.541 2.848 -10.294 1.00 95.25 298 ASN A C 1
ATOM 2287 O O . ASN A 1 298 ? 0.530 1.620 -10.168 1.00 95.25 298 ASN A O 1
ATOM 2291 N N . ALA A 1 299 ? 0.103 3.668 -9.338 1.00 93.56 299 ALA A N 1
ATOM 2292 C CA . ALA A 1 299 ? -0.626 3.179 -8.175 1.00 93.56 299 ALA A CA 1
ATOM 2293 C C . ALA A 1 299 ? -1.941 2.515 -8.600 1.00 93.56 299 ALA A C 1
ATOM 2295 O O . ALA A 1 299 ? -2.573 2.939 -9.567 1.00 93.56 299 ALA A O 1
ATOM 2296 N N . LEU A 1 300 ? -2.366 1.509 -7.835 1.00 93.50 300 LEU A N 1
ATOM 2297 C CA . LEU A 1 300 ? -3.742 1.026 -7.897 1.00 93.50 300 LEU A CA 1
ATOM 2298 C C . LEU A 1 300 ? -4.693 2.104 -7.371 1.00 93.50 300 LEU A C 1
ATOM 2300 O O . LEU A 1 300 ? -4.318 2.924 -6.530 1.00 93.50 300 LEU A O 1
ATOM 2304 N N . THR A 1 301 ? -5.934 2.067 -7.838 1.00 92.69 301 THR A N 1
ATOM 2305 C CA . THR A 1 301 ? -7.020 2.886 -7.293 1.00 92.69 301 THR A CA 1
ATOM 2306 C C . THR A 1 301 ? -7.759 2.141 -6.174 1.00 92.69 301 THR A C 1
ATOM 2308 O O . THR A 1 301 ? -7.668 0.912 -6.080 1.00 92.69 301 THR A O 1
ATOM 2311 N N . PRO A 1 302 ? -8.525 2.842 -5.317 1.00 93.06 302 PRO A N 1
ATOM 2312 C CA . PRO A 1 302 ? -9.449 2.184 -4.398 1.00 93.06 302 PRO A CA 1
ATOM 2313 C C . PRO A 1 302 ? -10.410 1.230 -5.120 1.00 93.06 302 PRO A C 1
ATOM 2315 O O . PRO A 1 302 ? -10.587 0.101 -4.669 1.00 93.06 302 PRO A O 1
ATOM 2318 N N . ASP A 1 303 ? -10.957 1.636 -6.271 1.00 93.31 303 ASP A N 1
ATOM 2319 C CA . ASP A 1 303 ? -11.872 0.802 -7.058 1.00 93.31 303 ASP A CA 1
ATOM 2320 C C . ASP A 1 303 ? -11.196 -0.499 -7.535 1.00 93.31 303 ASP A C 1
ATOM 2322 O O . ASP A 1 303 ? -11.815 -1.560 -7.477 1.00 93.31 303 ASP A O 1
ATOM 2326 N N . ASP A 1 304 ? -9.910 -0.468 -7.911 1.00 92.94 304 ASP A N 1
ATOM 2327 C CA . ASP A 1 304 ? -9.149 -1.686 -8.241 1.00 92.94 304 ASP A CA 1
ATOM 2328 C C . ASP A 1 304 ? -9.060 -2.650 -7.054 1.00 92.94 304 ASP A C 1
ATOM 2330 O O . ASP A 1 304 ? -9.235 -3.863 -7.208 1.00 92.94 304 ASP A O 1
ATOM 2334 N N . VAL A 1 305 ? -8.791 -2.111 -5.861 1.00 93.19 305 VAL A N 1
ATOM 2335 C CA . VAL A 1 305 ? -8.668 -2.898 -4.629 1.00 93.19 305 VAL A CA 1
ATOM 2336 C C . VAL A 1 305 ? -10.014 -3.528 -4.264 1.00 93.19 305 VAL A C 1
ATOM 2338 O O . VAL A 1 305 ? -10.065 -4.738 -4.024 1.00 93.19 305 VAL A O 1
ATOM 2341 N N . PHE A 1 306 ? -11.106 -2.757 -4.265 1.00 93.88 306 PHE A N 1
ATOM 2342 C CA . PHE A 1 306 ? -12.447 -3.284 -3.976 1.00 93.88 306 PHE A CA 1
ATOM 2343 C C . PHE A 1 306 ? -12.924 -4.273 -5.037 1.00 93.88 306 PHE A C 1
ATOM 2345 O O . PHE A 1 306 ? -13.509 -5.295 -4.689 1.00 93.88 306 PHE A O 1
ATOM 2352 N N . ARG A 1 307 ? -12.613 -4.044 -6.317 1.00 92.50 307 ARG A N 1
ATOM 2353 C CA . ARG A 1 307 ? -12.954 -4.981 -7.394 1.00 92.50 307 ARG A CA 1
ATOM 2354 C C . ARG A 1 307 ? -12.278 -6.338 -7.202 1.00 92.50 307 ARG A C 1
ATOM 2356 O O . ARG A 1 307 ? -12.956 -7.363 -7.227 1.00 92.50 307 ARG A O 1
ATOM 2363 N N . VAL A 1 308 ? -10.961 -6.356 -6.981 1.00 91.81 308 VAL A N 1
ATOM 2364 C CA . VAL A 1 308 ? -10.197 -7.606 -6.801 1.00 91.81 308 VAL A CA 1
ATOM 2365 C C . VAL A 1 308 ? -10.643 -8.356 -5.551 1.00 91.81 308 VAL A C 1
ATOM 2367 O O . VAL A 1 308 ? -10.923 -9.554 -5.598 1.00 91.81 308 VAL A O 1
ATOM 2370 N N . THR A 1 309 ? -10.749 -7.646 -4.431 1.00 92.19 309 THR A N 1
ATOM 2371 C CA . THR A 1 309 ? -11.137 -8.258 -3.154 1.00 92.19 309 THR A CA 1
ATOM 2372 C C . THR A 1 309 ? -12.600 -8.691 -3.136 1.00 92.19 309 THR A C 1
ATOM 2374 O O . THR A 1 309 ? -12.922 -9.761 -2.617 1.00 92.19 309 THR A O 1
ATOM 2377 N N . GLY A 1 310 ? -13.484 -7.917 -3.769 1.00 91.44 310 GLY A N 1
ATOM 2378 C CA . GLY A 1 310 ? -14.898 -8.231 -3.947 1.00 91.44 310 GLY A CA 1
ATOM 2379 C C . GLY A 1 310 ? -15.123 -9.497 -4.774 1.00 91.44 310 GLY A C 1
ATOM 2380 O O . GLY A 1 310 ? -16.023 -10.274 -4.443 1.00 91.44 310 GLY A O 1
ATOM 2381 N N . ALA A 1 311 ? -14.264 -9.765 -5.763 1.00 91.25 311 ALA A N 1
ATOM 2382 C CA . ALA A 1 311 ? -14.242 -11.012 -6.534 1.00 91.25 311 ALA A CA 1
ATOM 2383 C C . ALA A 1 311 ? -13.621 -12.207 -5.772 1.00 91.25 311 ALA A C 1
ATOM 2385 O O . ALA A 1 311 ? -13.674 -13.338 -6.247 1.00 91.25 311 ALA A O 1
ATOM 2386 N N . GLY A 1 312 ? -13.071 -11.991 -4.569 1.00 89.81 312 GLY A N 1
ATOM 2387 C CA . GLY A 1 312 ? -12.385 -13.029 -3.789 1.00 89.81 312 GLY A CA 1
ATOM 2388 C C . GLY A 1 312 ? -10.993 -13.374 -4.323 1.00 89.81 312 GLY A C 1
ATOM 2389 O O . GLY A 1 312 ? -10.432 -14.416 -3.982 1.00 89.81 312 GLY A O 1
ATOM 2390 N N . GLU A 1 313 ? -10.435 -12.515 -5.169 1.00 90.44 313 GLU A N 1
ATOM 2391 C CA . GLU A 1 313 ? -9.138 -12.729 -5.781 1.00 90.44 313 GLU A CA 1
ATOM 2392 C C . GLU A 1 313 ? -8.016 -12.051 -4.978 1.00 90.44 313 GLU A C 1
ATOM 2394 O O . GLU A 1 313 ? -8.244 -11.180 -4.139 1.00 90.44 313 GLU A O 1
ATOM 2399 N N . VAL A 1 314 ? -6.768 -12.435 -5.254 1.00 87.94 314 VAL A N 1
ATOM 2400 C CA . VAL A 1 314 ? -5.584 -11.886 -4.576 1.00 87.94 314 VAL A CA 1
ATOM 2401 C C . VAL A 1 314 ? -4.724 -11.066 -5.527 1.00 87.94 314 VAL A C 1
ATOM 2403 O O . VAL A 1 314 ? -4.673 -11.322 -6.734 1.00 87.94 314 VAL A O 1
ATOM 2406 N N . LEU A 1 315 ? -4.028 -10.076 -4.985 1.00 90.31 315 LEU A N 1
ATOM 2407 C CA . LEU A 1 315 ? -2.991 -9.349 -5.700 1.00 90.31 315 LEU A CA 1
ATOM 2408 C C . LEU A 1 315 ? -1.646 -10.082 -5.569 1.00 90.31 315 LEU A C 1
ATOM 2410 O O . LEU A 1 315 ? -1.418 -10.788 -4.579 1.00 90.31 315 LEU A O 1
ATOM 2414 N N . PRO A 1 316 ? -0.722 -9.892 -6.529 1.00 88.75 316 PRO A N 1
ATOM 2415 C CA . PRO A 1 316 ? 0.674 -10.264 -6.341 1.00 88.75 316 PRO A CA 1
ATOM 2416 C C . PRO A 1 316 ? 1.244 -9.655 -5.052 1.00 88.75 316 PRO A C 1
ATOM 2418 O O . PRO A 1 316 ? 0.762 -8.625 -4.563 1.00 88.75 316 PRO A O 1
ATOM 2421 N N . GLN A 1 317 ? 2.289 -10.265 -4.497 1.00 84.56 317 GLN A N 1
ATOM 2422 C CA . GLN A 1 317 ? 2.911 -9.744 -3.280 1.00 84.56 317 GLN A CA 1
ATOM 2423 C C . GLN A 1 317 ? 3.365 -8.293 -3.462 1.00 84.56 317 GLN A C 1
ATOM 2425 O O . GLN A 1 317 ? 3.825 -7.905 -4.539 1.00 84.56 317 GLN A O 1
ATOM 2430 N N . LYS A 1 318 ? 3.250 -7.491 -2.395 1.00 87.50 318 LYS A N 1
ATOM 2431 C CA . LYS A 1 318 ? 3.685 -6.082 -2.411 1.00 87.50 318 LYS A CA 1
ATOM 2432 C C . LYS A 1 318 ? 3.043 -5.257 -3.541 1.00 87.50 318 LYS A C 1
ATOM 2434 O O . LYS A 1 318 ? 3.711 -4.456 -4.189 1.00 87.50 318 LYS A O 1
ATOM 2439 N N . SER A 1 319 ? 1.737 -5.430 -3.756 1.00 88.88 319 SER A N 1
ATOM 2440 C CA . SER A 1 319 ? 0.977 -4.650 -4.748 1.00 88.88 319 SER A CA 1
ATOM 2441 C C . SER A 1 319 ? 0.424 -3.323 -4.224 1.00 88.88 319 SER A C 1
ATOM 2443 O O . SER A 1 319 ? 0.201 -2.410 -5.010 1.00 88.88 319 SER A O 1
ATOM 2445 N N . THR A 1 320 ? 0.209 -3.191 -2.912 1.00 90.31 320 THR A N 1
ATOM 2446 C CA . THR A 1 320 ? -0.425 -2.005 -2.312 1.00 90.31 320 THR A CA 1
ATOM 2447 C C . THR A 1 320 ? 0.464 -1.369 -1.249 1.00 90.31 320 THR A C 1
ATOM 2449 O O . THR A 1 320 ? 0.874 -2.040 -0.294 1.00 90.31 320 THR A O 1
ATOM 2452 N N . PHE A 1 321 ? 0.697 -0.059 -1.343 1.00 93.56 321 PHE A N 1
ATOM 2453 C CA . PHE A 1 321 ? 1.336 0.716 -0.283 1.00 93.56 321 PHE A CA 1
ATOM 2454 C C . PHE A 1 321 ? 0.455 1.879 0.171 1.00 93.56 321 PHE A C 1
ATOM 2456 O O . PHE A 1 321 ? 0.542 2.981 -0.355 1.00 93.56 321 PHE A O 1
ATOM 2463 N N . PHE A 1 322 ? -0.361 1.639 1.196 1.00 94.19 322 PHE A N 1
ATOM 2464 C CA . PHE A 1 322 ? -1.065 2.719 1.884 1.00 94.19 322 PHE A CA 1
ATOM 2465 C C . PHE A 1 322 ? -0.081 3.536 2.725 1.00 94.19 322 PHE A C 1
ATOM 2467 O O . PHE A 1 322 ? 0.587 2.981 3.612 1.00 94.19 322 PHE A O 1
ATOM 2474 N N . PHE A 1 323 ? 0.004 4.831 2.426 1.00 94.00 323 PHE A N 1
ATOM 2475 C CA . PHE A 1 323 ? 0.874 5.798 3.085 1.00 94.00 323 PHE A CA 1
ATOM 2476 C C . PHE A 1 323 ? 0.047 6.876 3.812 1.00 94.00 323 PHE A C 1
ATOM 2478 O O . PHE A 1 323 ? -0.996 7.280 3.304 1.00 94.00 323 PHE A O 1
ATOM 2485 N N . PRO A 1 324 ? 0.479 7.329 5.001 1.00 93.94 324 PRO A N 1
ATOM 2486 C CA . PRO A 1 324 ? 1.517 6.729 5.834 1.00 93.94 324 PRO A CA 1
ATOM 2487 C C . PRO A 1 324 ? 1.073 5.367 6.382 1.00 93.94 324 PRO A C 1
ATOM 2489 O O . PRO A 1 324 ? -0.086 4.966 6.241 1.00 93.94 324 PRO A O 1
ATOM 2492 N N . LYS A 1 325 ? 1.986 4.623 7.009 1.00 92.38 325 LYS A N 1
ATOM 2493 C CA . LYS A 1 325 ? 1.600 3.450 7.808 1.00 92.38 325 LYS A CA 1
ATOM 2494 C C . LYS A 1 325 ? 1.017 3.902 9.148 1.00 92.38 325 LYS A C 1
ATOM 2496 O O . LYS A 1 325 ? 1.197 5.043 9.568 1.00 92.38 325 LYS A O 1
ATOM 2501 N N . LEU A 1 326 ? 0.282 3.006 9.799 1.00 93.50 326 LEU A N 1
ATOM 2502 C CA . LEU A 1 326 ? -0.218 3.260 11.145 1.00 93.50 326 LEU A CA 1
ATOM 2503 C C . LEU A 1 326 ? 0.892 2.998 12.167 1.00 93.50 326 LEU A C 1
ATOM 2505 O O . LEU A 1 326 ? 1.544 1.950 12.071 1.00 93.50 326 LEU A O 1
ATOM 2509 N N . PRO A 1 327 ? 1.092 3.894 13.147 1.00 90.44 327 PRO A N 1
ATOM 2510 C CA . PRO A 1 327 ? 2.014 3.634 14.239 1.00 90.44 327 PRO A CA 1
ATOM 2511 C C . PRO A 1 327 ? 1.520 2.441 15.068 1.00 90.44 327 PRO A C 1
ATOM 2513 O O . PRO A 1 327 ? 0.329 2.294 15.353 1.00 90.44 327 PRO A O 1
ATOM 2516 N N . SER A 1 328 ? 2.448 1.570 15.462 1.00 89.44 328 SER A N 1
ATOM 2517 C CA . SER A 1 328 ? 2.198 0.616 16.551 1.00 89.44 328 SER A CA 1
ATOM 2518 C C . SER A 1 328 ? 2.350 1.347 17.884 1.00 89.44 328 SER A C 1
ATOM 2520 O O . SER A 1 328 ? 2.999 2.388 17.927 1.00 89.44 328 SER A O 1
ATOM 2522 N N . GLY A 1 329 ? 1.771 0.843 18.974 1.00 88.75 329 GLY A N 1
ATOM 2523 C CA . GLY A 1 329 ? 1.937 1.509 20.274 1.00 88.75 329 GLY A CA 1
ATOM 2524 C C . GLY A 1 329 ? 0.900 2.580 20.609 1.00 88.75 329 GLY A C 1
ATOM 2525 O O . GLY A 1 329 ? 0.729 2.890 21.779 1.00 88.75 329 GLY A O 1
ATOM 2526 N N . LEU A 1 330 ? 0.203 3.140 19.611 1.00 90.25 330 LEU A N 1
ATOM 2527 C CA . LEU A 1 330 ? -0.659 4.308 19.826 1.00 90.25 330 LEU A CA 1
ATOM 2528 C C . LEU A 1 330 ? -1.955 3.978 20.584 1.00 90.25 330 LEU A C 1
ATOM 2530 O O . LEU A 1 330 ? -2.392 4.737 21.441 1.00 90.25 330 LEU A O 1
ATOM 2534 N N . VAL A 1 331 ? -2.575 2.848 20.248 1.00 94.50 331 VAL A N 1
ATOM 2535 C CA . VAL A 1 331 ? -3.770 2.327 20.918 1.00 94.50 331 VAL A CA 1
ATOM 2536 C C . VAL A 1 331 ? -3.545 0.848 21.167 1.00 94.50 331 VAL A C 1
ATOM 2538 O O . VAL A 1 331 ? -3.141 0.118 20.259 1.00 94.50 331 VAL A O 1
ATOM 2541 N N . PHE A 1 332 ? -3.835 0.404 22.386 1.00 94.75 332 PHE A N 1
ATOM 2542 C CA . PHE A 1 332 ? -3.820 -1.002 22.756 1.00 94.75 332 PHE A CA 1
ATOM 2543 C C . PHE A 1 332 ? -5.226 -1.494 23.037 1.00 94.75 332 PHE A C 1
ATOM 2545 O O . PHE A 1 332 ? -6.062 -0.782 23.589 1.00 94.75 332 PHE A O 1
ATOM 2552 N N . ARG A 1 333 ? -5.470 -2.750 22.672 1.00 93.75 333 ARG A N 1
ATOM 2553 C CA . ARG A 1 333 ? -6.640 -3.487 23.136 1.00 93.75 333 ARG A CA 1
ATOM 2554 C C . ARG A 1 333 ? -6.169 -4.672 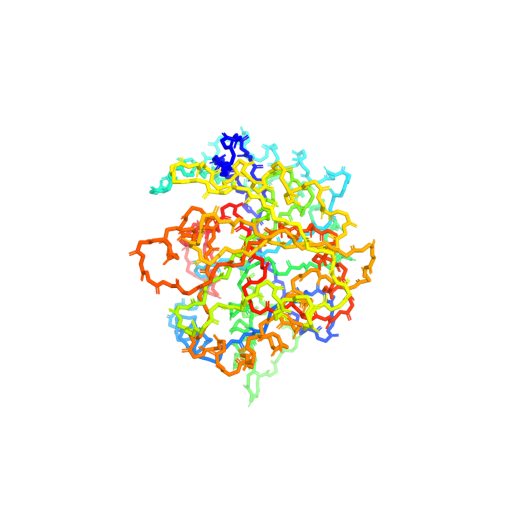23.960 1.00 93.75 333 ARG A C 1
ATOM 2556 O O . ARG A 1 333 ? -5.720 -5.668 23.394 1.00 93.75 333 ARG A O 1
ATOM 2563 N N . VAL A 1 334 ? -6.266 -4.548 25.275 1.00 91.44 334 VAL A N 1
ATOM 2564 C CA . VAL A 1 334 ? -5.983 -5.634 26.216 1.00 91.44 334 VAL A CA 1
ATOM 2565 C C . VAL A 1 334 ? -7.120 -6.655 26.199 1.00 91.44 334 VAL A C 1
ATOM 2567 O O . VAL A 1 334 ? -8.276 -6.306 25.961 1.00 91.44 334 VAL A O 1
ATOM 2570 N N . HIS A 1 335 ? -6.789 -7.935 26.364 1.00 85.62 335 HIS A N 1
ATOM 2571 C CA . HIS A 1 335 ? -7.775 -9.018 26.462 1.00 85.62 335 HIS A CA 1
ATOM 2572 C C . HIS A 1 335 ? -8.216 -9.261 27.905 1.00 85.62 335 HIS A C 1
ATOM 2574 O O . HIS A 1 335 ? -9.237 -9.899 28.125 1.00 85.62 335 HIS A O 1
ATOM 2580 N N . ASP A 1 336 ? -7.471 -8.735 28.872 1.00 73.06 336 ASP A N 1
ATOM 2581 C CA . ASP A 1 336 ? -7.834 -8.727 30.283 1.00 73.06 336 ASP A CA 1
ATOM 2582 C C . ASP A 1 336 ? -8.430 -7.361 30.648 1.00 73.06 336 ASP A C 1
ATOM 2584 O O . ASP A 1 336 ? -7.701 -6.393 30.851 1.00 73.06 336 ASP A O 1
ATOM 2588 N N . GLU A 1 337 ? -9.760 -7.277 30.714 1.00 59.62 337 GLU A N 1
ATOM 2589 C CA . GLU A 1 337 ? -10.470 -6.053 31.119 1.00 59.62 337 GLU A CA 1
ATOM 2590 C C . GLU A 1 337 ? -10.362 -5.774 32.633 1.00 59.62 337 GLU A C 1
ATOM 2592 O O . GLU A 1 337 ? -10.831 -4.737 33.097 1.00 59.62 337 GLU A O 1
ATOM 2597 N N . SER A 1 338 ? -9.739 -6.670 33.416 1.00 53.94 338 SER A N 1
ATOM 2598 C CA . SER A 1 338 ? -9.473 -6.446 34.846 1.00 53.94 338 SER A CA 1
ATOM 2599 C C . SER A 1 338 ? -8.197 -5.644 35.115 1.00 53.94 338 SER A C 1
ATOM 2601 O O . SER A 1 338 ? -7.944 -5.262 36.261 1.00 53.94 338 SER A O 1
ATOM 2603 N N . ARG A 1 339 ? -7.396 -5.364 34.078 1.00 43.16 339 ARG A N 1
ATOM 2604 C CA . ARG A 1 339 ? -6.201 -4.522 34.180 1.00 43.16 339 ARG A CA 1
ATOM 2605 C C . ARG A 1 339 ? -6.497 -3.121 33.622 1.00 43.16 339 ARG A C 1
ATOM 2607 O O . ARG A 1 339 ? -6.933 -3.039 32.475 1.00 43.16 339 ARG A O 1
ATOM 2614 N N . PRO A 1 340 ? -6.310 -2.067 34.443 1.00 37.91 340 PRO A N 1
ATOM 2615 C CA . PRO A 1 340 ? -6.710 -0.696 34.126 1.00 37.91 340 PRO A CA 1
ATOM 2616 C C . PRO A 1 340 ? -5.967 -0.086 32.936 1.00 37.91 340 PRO A C 1
ATOM 2618 O O . PRO A 1 340 ? -4.799 -0.475 32.694 1.00 37.91 340 PRO A O 1
#

pLDDT: mean 91.55, std 9.84, range [37.91, 98.62]